Protein AF-A0A238L870-F1 (afdb_monomer_lite)

Sequence (218 aa):
MFAKTDPALPGADMQPLFVHEPYYAETQEPVTPNAFTFLAAGVHPTSRGQITLNSADPEDEMNIDPNLLAEQYDVGTLVASIKQMHDIASQSALNHIRDREIYRGPQVQSDEDLASYVRSAVLSYHHQNDTCKMGVDASVFPFVMGGNTNAPAIMVAEKAAAAQKHCNQLGGIFGDRKLVNFGKVLHKIDYKLLISATNSVIAPPNPTQLFLSVARLG

Structure (mmCIF, N/CA/C/O backbone):
data_AF-A0A238L870-F1
#
_entry.id   AF-A0A238L870-F1
#
loop_
_atom_site.group_PDB
_atom_site.id
_atom_site.type_symbol
_atom_site.label_atom_id
_atom_site.label_alt_id
_atom_site.label_comp_id
_atom_site.label_asym_id
_atom_site.label_entity_id
_atom_site.label_seq_id
_atom_site.pdbx_PDB_ins_code
_atom_site.Cartn_x
_atom_site.Cartn_y
_atom_site.Cartn_z
_atom_site.occupancy
_atom_site.B_iso_or_equiv
_atom_site.auth_seq_id
_atom_sit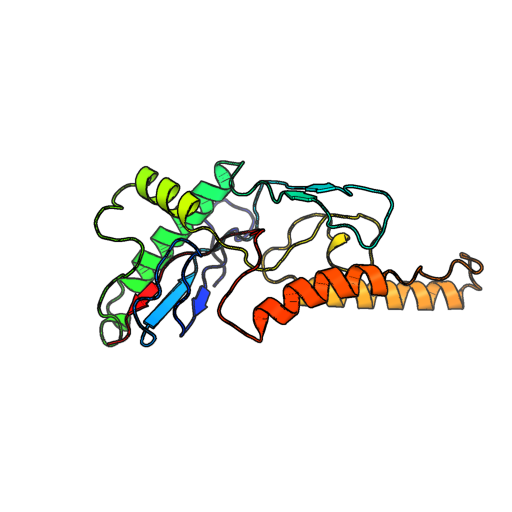e.auth_comp_id
_atom_site.auth_asym_id
_atom_site.auth_atom_id
_atom_site.pdbx_PDB_model_num
ATOM 1 N N . MET A 1 1 ? -12.469 -4.883 -2.742 1.00 87.62 1 MET A N 1
ATOM 2 C CA . MET A 1 1 ? -13.465 -3.985 -3.386 1.00 87.62 1 MET A CA 1
ATOM 3 C C . MET A 1 1 ? -12.712 -2.791 -3.954 1.00 87.62 1 MET A C 1
ATOM 5 O O . MET A 1 1 ? -11.649 -2.517 -3.427 1.00 87.62 1 MET A O 1
ATOM 9 N N . PHE A 1 2 ? -13.216 -2.102 -4.981 1.00 93.44 2 PHE A N 1
ATOM 10 C CA . PHE A 1 2 ? -12.687 -0.795 -5.398 1.00 93.44 2 PHE A CA 1
ATOM 11 C C . PHE A 1 2 ? -13.604 0.320 -4.893 1.00 93.44 2 PHE A C 1
ATOM 13 O O . PHE A 1 2 ? -14.824 0.198 -5.010 1.00 93.44 2 PHE A O 1
ATOM 20 N N . ALA A 1 3 ? -13.029 1.382 -4.335 1.00 94.88 3 ALA A N 1
ATOM 21 C CA . ALA A 1 3 ? -13.768 2.501 -3.759 1.00 94.88 3 ALA A CA 1
ATOM 22 C C . ALA A 1 3 ? -13.067 3.838 -4.030 1.00 94.88 3 ALA A C 1
ATOM 24 O O . ALA A 1 3 ? -11.882 3.876 -4.354 1.00 94.88 3 ALA A O 1
ATOM 25 N N . LYS A 1 4 ? -13.825 4.930 -3.912 1.00 96.06 4 LYS A N 1
ATOM 26 C CA . LYS A 1 4 ? -13.321 6.300 -4.040 1.00 96.06 4 LYS A CA 1
ATOM 27 C C . LYS A 1 4 ? -13.263 6.963 -2.672 1.00 96.06 4 LYS A C 1
ATOM 29 O O . LYS A 1 4 ? -14.217 6.821 -1.908 1.00 96.06 4 LYS A O 1
ATOM 34 N N . THR A 1 5 ? -12.194 7.696 -2.392 1.00 96.31 5 THR A N 1
ATOM 35 C CA . THR A 1 5 ? -12.126 8.606 -1.238 1.00 96.31 5 THR A CA 1
ATOM 36 C C . THR A 1 5 ? -13.100 9.773 -1.404 1.00 96.31 5 THR A C 1
ATOM 38 O O . THR A 1 5 ? -13.781 10.152 -0.455 1.00 96.31 5 THR A O 1
ATOM 41 N N . ASP A 1 6 ? -13.221 10.281 -2.633 1.00 94.94 6 ASP A N 1
ATOM 42 C CA . ASP A 1 6 ? -14.142 11.341 -3.038 1.00 94.94 6 ASP A CA 1
ATOM 43 C C . ASP A 1 6 ? -14.981 10.879 -4.252 1.00 94.94 6 ASP A C 1
ATOM 45 O O . ASP A 1 6 ? -14.420 10.495 -5.287 1.00 94.94 6 ASP A O 1
ATOM 49 N N . PRO A 1 7 ? -16.328 10.911 -4.174 1.00 94.62 7 PRO A N 1
ATOM 50 C CA . PRO A 1 7 ? -17.211 10.582 -5.294 1.00 94.62 7 PRO A CA 1
ATOM 51 C C . PRO A 1 7 ? -16.900 11.319 -6.608 1.00 94.62 7 PRO A C 1
ATOM 53 O O . PRO A 1 7 ? -17.185 10.773 -7.679 1.00 94.62 7 PRO A O 1
ATOM 56 N N . ALA A 1 8 ? -16.318 12.521 -6.539 1.00 96.62 8 ALA A N 1
ATOM 57 C CA . ALA A 1 8 ? -15.946 13.338 -7.690 1.00 96.62 8 ALA A CA 1
ATOM 58 C C . ALA A 1 8 ? -14.712 12.819 -8.452 1.00 96.62 8 ALA A C 1
ATOM 60 O O . ALA A 1 8 ? -14.494 13.227 -9.595 1.00 96.62 8 ALA A O 1
ATOM 61 N N . LEU A 1 9 ? -13.917 11.912 -7.870 1.00 94.75 9 LEU A N 1
ATOM 62 C CA . LEU A 1 9 ? -12.753 11.344 -8.550 1.00 94.75 9 LEU A CA 1
ATOM 63 C C . LEU A 1 9 ? -13.165 10.587 -9.820 1.00 94.75 9 LEU A C 1
ATOM 65 O O . LEU A 1 9 ? -14.210 9.931 -9.842 1.00 94.75 9 LEU A O 1
ATOM 69 N N . PRO A 1 10 ? -12.346 10.600 -10.885 1.00 92.69 10 PRO A N 1
ATOM 70 C CA . PRO A 1 10 ? -12.677 9.915 -12.135 1.00 92.69 10 PRO A CA 1
ATOM 71 C C . PRO A 1 10 ? -12.697 8.384 -11.992 1.00 92.69 10 PRO A C 1
ATOM 73 O O . PRO A 1 10 ? -13.430 7.706 -12.709 1.00 92.69 10 PRO A O 1
ATOM 76 N N . GLY A 1 11 ? -11.943 7.833 -11.038 1.00 92.62 11 GLY A N 1
ATOM 77 C CA . GLY A 1 11 ? -11.809 6.399 -10.787 1.00 92.62 11 GLY A CA 1
ATOM 78 C C . GLY A 1 11 ? -11.614 6.100 -9.304 1.00 92.62 11 GLY A C 1
ATOM 79 O O . GLY A 1 11 ? -11.516 7.020 -8.499 1.00 92.62 11 GLY A O 1
ATOM 80 N N . ALA A 1 12 ? -11.623 4.814 -8.954 1.00 94.69 12 ALA A N 1
ATOM 81 C CA . ALA A 1 12 ? -11.349 4.350 -7.599 1.00 94.69 12 ALA A CA 1
ATOM 82 C C . ALA A 1 12 ? -9.867 4.520 -7.262 1.00 94.69 12 ALA A C 1
ATOM 84 O O . ALA A 1 12 ? -9.017 4.018 -7.987 1.00 94.69 12 ALA A O 1
ATOM 85 N N . ASP A 1 13 ? -9.578 5.185 -6.152 1.00 94.75 13 ASP A N 1
ATOM 86 C CA . ASP A 1 13 ? -8.238 5.372 -5.597 1.00 94.75 13 ASP A CA 1
ATOM 87 C C . ASP A 1 13 ? -7.972 4.490 -4.374 1.00 94.75 13 ASP A C 1
ATOM 89 O O . ASP A 1 13 ? -6.835 4.421 -3.911 1.00 94.75 13 ASP A O 1
ATOM 93 N N . MET A 1 14 ? -8.975 3.735 -3.915 1.00 94.56 14 MET A N 1
ATOM 94 C CA . MET A 1 14 ? -8.840 2.726 -2.869 1.00 94.56 14 MET A CA 1
ATOM 95 C C . MET A 1 14 ? -9.174 1.325 -3.382 1.00 94.56 14 MET A C 1
ATOM 97 O O . MET A 1 14 ? -10.117 1.129 -4.158 1.00 94.56 14 MET A O 1
ATOM 101 N N . GLN A 1 15 ? -8.460 0.327 -2.860 1.00 93.12 15 GLN A N 1
ATOM 102 C CA . GLN A 1 15 ? -8.808 -1.085 -3.018 1.00 93.12 15 GLN A CA 1
ATOM 103 C C . GLN A 1 15 ? -8.763 -1.828 -1.674 1.00 93.12 15 GLN A C 1
ATOM 105 O O . GLN A 1 15 ? -7.895 -2.679 -1.485 1.00 93.12 15 GLN A O 1
ATOM 110 N N . PRO A 1 16 ? -9.684 -1.556 -0.730 1.00 91.12 16 PRO A N 1
ATOM 111 C CA . PRO A 1 16 ? -9.699 -2.261 0.543 1.00 91.12 16 PRO A CA 1
ATOM 112 C C . PRO A 1 16 ? -9.871 -3.769 0.342 1.00 91.12 16 PRO A C 1
ATOM 114 O O . PRO A 1 16 ? -10.676 -4.218 -0.499 1.00 91.12 16 PRO A O 1
ATOM 117 N N . LEU A 1 17 ? -9.135 -4.552 1.130 1.00 90.31 17 LEU A N 1
ATOM 118 C CA . LEU A 1 17 ? -9.176 -6.012 1.083 1.00 90.31 17 LEU A CA 1
ATOM 119 C C . LEU A 1 17 ? -9.608 -6.609 2.409 1.00 90.31 17 LEU A C 1
ATOM 121 O O . LEU A 1 17 ? -9.417 -6.028 3.469 1.00 90.31 17 LEU A O 1
ATOM 125 N N . PHE A 1 18 ? -10.162 -7.809 2.324 1.00 90.56 18 PHE A N 1
ATOM 126 C CA . PHE A 1 18 ? -10.364 -8.687 3.461 1.00 90.56 18 PHE A CA 1
ATOM 127 C C . PHE A 1 18 ? -9.452 -9.895 3.283 1.00 90.56 18 PHE A C 1
ATOM 129 O O . PHE A 1 18 ? -9.423 -10.491 2.204 1.00 90.56 18 PHE A O 1
ATOM 136 N N . VAL A 1 19 ? -8.737 -10.260 4.339 1.00 88.12 19 VAL A N 1
ATOM 137 C CA . VAL A 1 19 ? -7.885 -11.444 4.389 1.00 88.12 19 VAL A CA 1
ATOM 138 C C . VAL A 1 19 ? -8.246 -12.229 5.637 1.00 88.12 19 VAL A C 1
ATOM 140 O O . VAL A 1 19 ? -8.440 -11.661 6.704 1.00 88.12 19 VAL A O 1
ATOM 143 N N . HIS A 1 20 ? -8.345 -13.545 5.511 1.00 86.19 20 HIS A N 1
ATOM 144 C CA . HIS A 1 20 ? -8.735 -14.444 6.598 1.00 86.19 20 HIS A CA 1
ATOM 145 C C . HIS A 1 20 ? -7.576 -14.777 7.554 1.00 86.19 20 HIS A C 1
ATOM 147 O O . HIS A 1 20 ? -7.714 -15.664 8.389 1.00 86.19 20 HIS A O 1
ATOM 153 N N . GLU A 1 21 ? -6.452 -14.070 7.420 1.00 82.38 21 GLU A N 1
ATOM 154 C CA . GLU A 1 21 ? -5.238 -14.242 8.213 1.00 82.38 21 GLU A CA 1
ATOM 155 C C . GLU A 1 21 ? -4.831 -12.914 8.869 1.00 82.38 21 GLU A C 1
ATOM 157 O O . GLU A 1 21 ? -5.125 -11.844 8.316 1.00 82.38 21 GLU A O 1
ATOM 162 N N . PRO A 1 22 ? -4.150 -12.950 10.029 1.00 82.50 22 PRO A N 1
ATOM 163 C CA . PRO A 1 22 ? -3.615 -11.757 10.673 1.00 82.50 22 PRO A CA 1
ATOM 164 C C . PRO A 1 22 ? -2.406 -11.197 9.913 1.00 82.50 22 PRO A C 1
ATOM 166 O O . PRO A 1 22 ? -1.400 -11.880 9.751 1.00 82.50 22 PRO A O 1
ATOM 169 N N . TYR A 1 23 ? -2.476 -9.923 9.530 1.00 84.25 23 TYR A N 1
ATOM 170 C CA . TYR A 1 23 ? -1.346 -9.158 8.996 1.00 84.25 23 TYR A CA 1
ATOM 171 C C . TYR A 1 23 ? -0.975 -8.030 9.947 1.00 84.25 23 TYR A C 1
ATOM 173 O O . TYR A 1 23 ? -1.827 -7.254 10.365 1.00 84.25 23 TYR A O 1
ATOM 181 N N . TYR A 1 24 ? 0.305 -7.890 10.246 1.00 80.56 24 TYR A N 1
ATOM 182 C CA . TYR A 1 24 ? 0.806 -6.878 11.166 1.00 80.56 24 TYR A CA 1
ATOM 183 C C . TYR A 1 24 ? 2.072 -6.246 10.603 1.00 80.56 24 TYR A C 1
ATOM 185 O O . TYR A 1 24 ? 2.803 -6.868 9.831 1.00 80.56 24 TYR A O 1
ATOM 193 N N . ALA A 1 25 ? 2.294 -4.983 10.957 1.00 81.31 25 ALA A N 1
ATOM 194 C CA . ALA A 1 25 ? 3.518 -4.281 10.606 1.00 81.31 25 ALA A CA 1
ATOM 195 C C . ALA A 1 25 ? 4.722 -4.887 11.336 1.00 81.31 25 ALA A C 1
ATOM 197 O O . ALA A 1 25 ? 4.569 -5.506 12.383 1.00 81.31 25 ALA A O 1
ATOM 198 N N . GLU A 1 26 ? 5.932 -4.656 10.827 1.00 74.38 26 GLU A N 1
ATOM 199 C CA . GLU A 1 26 ? 7.169 -5.127 11.472 1.00 74.38 26 GLU A CA 1
ATOM 200 C C . GLU A 1 26 ? 7.315 -4.605 12.914 1.00 74.38 26 GLU A C 1
ATOM 202 O O . GLU A 1 26 ? 7.856 -5.277 13.785 1.00 74.38 26 GLU A O 1
ATOM 207 N N . THR A 1 27 ? 6.767 -3.421 13.187 1.00 77.38 27 THR A N 1
ATOM 208 C CA . THR A 1 27 ? 6.748 -2.785 14.511 1.00 77.38 27 THR A CA 1
ATOM 209 C C . THR A 1 27 ? 5.642 -3.309 15.435 1.00 77.38 27 THR A C 1
ATOM 211 O O . THR A 1 27 ? 5.520 -2.846 16.570 1.00 77.38 27 THR A O 1
ATOM 214 N N . GLN A 1 28 ? 4.804 -4.235 14.964 1.00 81.00 28 GLN A N 1
ATOM 215 C CA . GLN A 1 28 ? 3.655 -4.771 15.686 1.00 81.00 28 GLN A CA 1
ATOM 216 C C . GLN A 1 28 ? 3.874 -6.241 16.039 1.00 81.00 28 GLN A C 1
ATOM 218 O O . GLN A 1 28 ? 4.247 -7.057 15.204 1.00 81.00 28 GLN A O 1
ATOM 223 N N . GLU A 1 29 ? 3.556 -6.595 17.281 1.00 81.38 29 GLU A N 1
ATOM 224 C CA . GLU A 1 29 ? 3.683 -7.974 17.745 1.00 81.38 29 GLU A CA 1
ATOM 225 C C . GLU A 1 29 ? 2.525 -8.856 17.239 1.00 81.38 29 GLU A C 1
ATOM 227 O O . GLU A 1 29 ? 1.359 -8.434 17.276 1.00 81.38 29 GLU A O 1
ATOM 232 N N . PRO A 1 30 ? 2.786 -10.106 16.821 1.00 80.50 30 PRO A N 1
ATOM 233 C CA . PRO A 1 30 ? 1.732 -11.069 16.529 1.00 80.50 30 PRO A CA 1
ATOM 234 C C . PRO A 1 30 ? 0.920 -11.362 17.798 1.00 80.50 30 PRO A C 1
ATOM 236 O O . PRO A 1 30 ? 1.464 -11.796 18.812 1.00 80.50 30 PRO A O 1
ATOM 239 N N . VAL A 1 31 ? -0.399 -11.153 17.756 1.00 76.94 31 VAL A N 1
ATOM 240 C CA . VAL A 1 31 ? -1.250 -11.338 18.949 1.00 76.94 31 VAL A CA 1
ATOM 241 C C . VAL A 1 31 ? -1.928 -12.705 18.972 1.00 76.94 31 VAL A C 1
ATOM 243 O O . VAL A 1 31 ? -1.994 -13.354 20.015 1.00 76.94 31 VAL A O 1
ATOM 246 N N . THR A 1 32 ? -2.488 -13.148 17.845 1.00 80.06 32 THR A N 1
ATOM 247 C CA . THR A 1 32 ? -3.202 -14.428 17.770 1.00 80.06 32 THR A CA 1
ATOM 248 C C . THR A 1 32 ? -3.326 -14.914 16.326 1.00 80.06 32 THR A C 1
ATOM 250 O O . THR A 1 32 ? -3.558 -14.091 15.442 1.00 80.06 32 THR A O 1
ATOM 253 N N . PRO A 1 33 ? -3.226 -16.232 16.076 1.00 79.12 33 PRO A N 1
ATOM 254 C CA . PRO A 1 33 ? -3.493 -16.796 14.756 1.00 79.12 33 PRO A CA 1
ATOM 255 C C . PRO A 1 33 ? -4.991 -16.822 14.410 1.00 79.12 33 PRO A C 1
ATOM 257 O O . PRO A 1 33 ? -5.335 -16.903 13.238 1.00 79.12 33 PRO A O 1
ATOM 260 N N . ASN A 1 34 ? -5.892 -16.747 15.401 1.00 87.19 34 ASN A N 1
ATOM 261 C CA . ASN A 1 34 ? -7.339 -16.758 15.162 1.00 87.19 34 ASN A CA 1
ATOM 262 C C . ASN A 1 34 ? -7.859 -15.336 14.909 1.00 87.19 34 ASN A C 1
ATOM 264 O O . ASN A 1 34 ? -8.498 -14.729 15.771 1.00 87.19 34 ASN A O 1
ATOM 268 N N . ALA A 1 35 ? -7.518 -14.765 13.758 1.00 87.12 35 ALA A N 1
ATOM 269 C CA . ALA A 1 35 ? -7.864 -13.397 13.395 1.00 87.12 35 ALA A CA 1
ATOM 270 C C . ALA A 1 35 ? -7.962 -13.220 11.876 1.00 87.12 35 ALA A C 1
ATOM 272 O O . ALA A 1 35 ? -7.367 -13.970 11.112 1.00 87.12 35 ALA A O 1
ATOM 273 N N . PHE A 1 36 ? -8.701 -12.197 11.461 1.00 87.31 36 PHE A N 1
ATOM 274 C CA . PHE A 1 36 ? -8.808 -11.736 10.084 1.00 87.31 36 PHE A CA 1
ATOM 275 C C . PHE A 1 36 ? -8.365 -10.276 9.979 1.00 87.31 36 PHE A C 1
ATOM 277 O O . PHE A 1 36 ? -8.355 -9.527 10.955 1.00 87.31 36 PHE A O 1
ATOM 284 N N . THR A 1 37 ? -8.037 -9.845 8.772 1.00 88.25 37 THR A N 1
ATOM 285 C CA . THR A 1 37 ? -7.517 -8.509 8.497 1.00 88.25 37 THR A CA 1
ATOM 286 C C . THR A 1 37 ? -8.380 -7.809 7.464 1.00 88.25 37 THR A C 1
ATOM 288 O O . THR A 1 37 ? -8.670 -8.358 6.402 1.00 88.25 37 THR A O 1
ATOM 291 N N . PHE A 1 38 ? -8.745 -6.566 7.746 1.00 90.00 38 PHE A N 1
ATOM 292 C CA . PHE A 1 38 ? -9.166 -5.613 6.733 1.00 90.00 38 PHE A CA 1
ATOM 293 C C . PHE A 1 38 ? -7.967 -4.741 6.351 1.00 90.00 38 PHE A C 1
ATOM 295 O O . PHE A 1 38 ? -7.444 -4.002 7.173 1.00 90.00 38 PHE A O 1
ATOM 302 N N . LEU A 1 39 ? -7.498 -4.836 5.110 1.00 88.56 39 LEU A N 1
ATOM 303 C CA . LEU A 1 39 ? -6.319 -4.119 4.631 1.00 88.56 39 LEU A CA 1
ATOM 304 C C . LEU A 1 39 ? -6.710 -2.814 3.934 1.00 88.56 39 LEU A C 1
ATOM 306 O O . LEU A 1 39 ? -7.306 -2.836 2.853 1.00 88.56 39 LEU A O 1
ATOM 310 N N . ALA A 1 40 ? -6.328 -1.687 4.536 1.00 90.81 40 ALA A N 1
ATOM 311 C CA . ALA A 1 40 ? -6.523 -0.355 3.972 1.00 90.81 40 ALA A CA 1
ATOM 312 C C . ALA A 1 40 ? -5.537 -0.163 2.832 1.00 90.81 40 ALA A C 1
ATOM 314 O O . ALA A 1 40 ? -4.345 -0.243 3.092 1.00 90.81 40 ALA A O 1
ATOM 315 N N . ALA A 1 41 ? -5.991 0.109 1.612 1.00 90.19 41 ALA A N 1
ATOM 316 C CA . ALA A 1 41 ? -5.081 0.217 0.477 1.00 90.19 41 ALA A CA 1
ATOM 317 C C . ALA A 1 41 ? -5.478 1.351 -0.463 1.00 90.19 41 ALA A C 1
ATOM 319 O O . ALA A 1 41 ? -6.626 1.427 -0.905 1.00 90.19 41 ALA A O 1
ATOM 320 N N . GLY A 1 42 ? -4.497 2.189 -0.798 1.00 91.81 42 GLY A N 1
ATOM 321 C CA . GLY A 1 42 ? -4.563 3.152 -1.893 1.00 91.81 42 GLY A CA 1
ATOM 322 C C . GLY A 1 42 ? -3.927 2.566 -3.154 1.00 91.81 42 GLY A C 1
ATOM 323 O O . GLY A 1 42 ? -2.894 1.906 -3.067 1.00 91.81 42 GLY A O 1
ATOM 324 N N . VAL A 1 43 ? -4.536 2.796 -4.317 1.00 91.88 43 VAL A N 1
ATOM 325 C CA . VAL A 1 43 ? -4.086 2.243 -5.615 1.00 91.88 43 VAL A CA 1
ATOM 326 C C . VAL A 1 43 ? -3.657 3.304 -6.628 1.00 91.88 43 VAL A C 1
ATOM 328 O O . VAL A 1 43 ? -3.217 2.970 -7.725 1.00 91.88 43 VAL A O 1
ATOM 331 N N . HIS A 1 44 ? -3.734 4.581 -6.254 1.00 90.50 44 HIS A N 1
ATOM 332 C CA . HIS A 1 44 ? -3.239 5.702 -7.054 1.00 90.50 44 HIS A CA 1
ATOM 333 C C . HIS A 1 44 ? -2.361 6.653 -6.234 1.00 90.50 44 HIS A C 1
ATOM 335 O O . HIS A 1 44 ? -2.674 7.837 -6.132 1.00 90.50 44 HIS A O 1
ATOM 341 N N . PRO A 1 45 ? -1.263 6.170 -5.633 1.00 90.12 45 PRO A N 1
ATOM 342 C CA . PRO A 1 45 ? -0.436 7.036 -4.817 1.00 90.12 45 PRO A CA 1
ATOM 343 C C . PRO A 1 45 ? 0.288 8.090 -5.650 1.00 90.12 45 PRO A C 1
ATOM 345 O O . PRO A 1 45 ? 0.690 7.862 -6.800 1.00 90.12 45 PRO A O 1
ATOM 348 N N . THR A 1 46 ? 0.501 9.244 -5.036 1.00 92.00 46 THR A N 1
ATOM 349 C CA . THR A 1 46 ? 1.193 10.394 -5.613 1.00 92.00 46 THR A CA 1
ATOM 350 C C . THR A 1 46 ? 2.655 10.467 -5.190 1.00 92.00 46 THR A C 1
ATOM 352 O O . THR A 1 46 ? 3.454 11.013 -5.947 1.00 92.00 46 THR A O 1
ATOM 355 N N . SER A 1 47 ? 3.044 9.863 -4.060 1.00 90.81 47 SER A N 1
ATOM 356 C CA . SER A 1 47 ? 4.457 9.764 -3.672 1.00 90.81 47 SER A CA 1
ATOM 357 C C . SER A 1 47 ? 5.263 9.013 -4.736 1.00 90.81 47 SER A C 1
ATOM 359 O O . SER A 1 47 ? 4.775 8.072 -5.377 1.00 90.81 47 SER A O 1
ATOM 361 N N . ARG A 1 48 ? 6.510 9.441 -4.950 1.00 89.38 48 ARG A N 1
ATOM 362 C CA . ARG A 1 48 ? 7.446 8.824 -5.897 1.00 89.38 48 ARG A CA 1
ATOM 363 C C . ARG A 1 48 ? 8.789 8.595 -5.231 1.00 89.38 48 ARG A C 1
ATOM 365 O O . ARG A 1 48 ? 9.349 9.510 -4.630 1.00 89.38 48 ARG A O 1
ATOM 372 N N . GLY A 1 49 ? 9.267 7.367 -5.377 1.00 89.88 49 GLY A N 1
ATOM 373 C CA . GLY A 1 49 ? 10.576 6.927 -4.932 1.00 89.88 49 GLY A CA 1
ATOM 374 C C . GLY A 1 49 ? 11.579 6.830 -6.074 1.00 89.88 49 GLY A C 1
ATOM 375 O O . GLY A 1 49 ? 11.316 7.234 -7.208 1.00 89.88 49 GLY A O 1
ATOM 376 N N . GLN A 1 50 ? 12.731 6.251 -5.768 1.00 87.44 50 GLN A N 1
ATOM 377 C CA . GLN A 1 50 ? 13.822 6.040 -6.702 1.00 87.44 50 GLN A CA 1
ATOM 378 C C . GLN A 1 50 ? 14.600 4.765 -6.383 1.00 87.44 50 GLN A C 1
ATOM 380 O O . GLN A 1 50 ? 14.635 4.279 -5.252 1.00 87.44 50 GLN A O 1
ATOM 385 N N . ILE A 1 51 ? 15.266 4.256 -7.415 1.00 89.56 51 ILE A N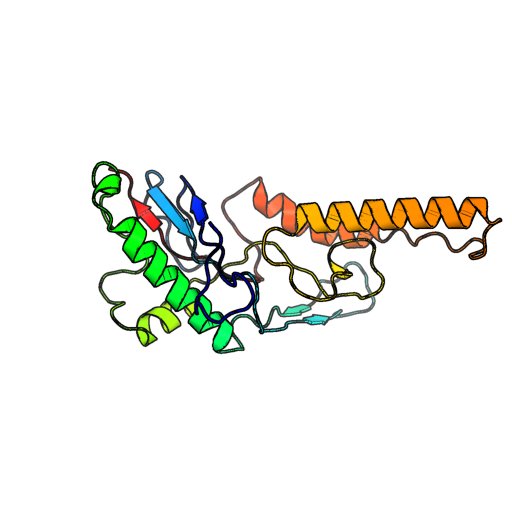 1
ATOM 386 C CA . ILE A 1 51 ? 16.251 3.189 -7.309 1.00 89.56 51 ILE A CA 1
ATOM 387 C C . ILE A 1 51 ? 17.569 3.734 -7.848 1.00 89.56 51 ILE A C 1
ATOM 389 O O . ILE A 1 51 ? 17.616 4.215 -8.981 1.00 89.56 51 ILE A O 1
ATOM 393 N N . THR A 1 52 ? 18.638 3.639 -7.062 1.00 90.56 52 THR A N 1
ATOM 394 C CA . THR A 1 52 ? 19.980 4.060 -7.481 1.00 90.56 52 THR A CA 1
ATOM 395 C C . THR A 1 52 ? 20.995 2.951 -7.249 1.00 90.56 52 THR A C 1
ATOM 397 O O . THR A 1 52 ? 20.933 2.219 -6.261 1.00 90.56 52 THR A O 1
ATOM 400 N N . LEU A 1 53 ? 21.955 2.831 -8.162 1.00 93.12 53 LEU A N 1
ATOM 401 C CA . LEU A 1 53 ? 23.082 1.920 -7.993 1.00 93.12 53 LEU A CA 1
ATOM 402 C C . LEU A 1 53 ? 24.095 2.531 -7.022 1.00 93.12 53 LEU A C 1
ATOM 404 O O . LEU A 1 53 ? 24.389 3.723 -7.113 1.00 93.12 53 LEU A O 1
ATOM 408 N N . ASN A 1 54 ? 24.641 1.712 -6.126 1.00 91.69 54 ASN A N 1
ATOM 409 C CA . ASN A 1 54 ? 25.711 2.132 -5.220 1.00 91.69 54 ASN A CA 1
ATOM 410 C C . ASN A 1 54 ? 27.100 2.022 -5.872 1.00 91.69 54 ASN A C 1
ATOM 412 O O . ASN A 1 54 ? 28.031 2.718 -5.469 1.00 91.69 54 ASN A O 1
ATOM 416 N N . SER A 1 55 ? 27.241 1.176 -6.896 1.00 93.25 55 SER A N 1
ATOM 417 C CA . SER A 1 55 ? 28.485 0.982 -7.639 1.00 93.25 55 SER A CA 1
ATOM 418 C C . SER A 1 55 ? 28.215 0.463 -9.063 1.00 93.25 55 SER A C 1
ATOM 420 O O . SER A 1 55 ? 27.069 0.381 -9.508 1.00 93.25 55 SER A O 1
ATOM 422 N N . ALA A 1 56 ? 29.285 0.144 -9.797 1.00 93.94 56 ALA A N 1
ATOM 423 C CA . ALA A 1 56 ? 29.213 -0.525 -11.095 1.00 93.94 56 ALA A CA 1
ATOM 424 C C . ALA A 1 56 ? 29.199 -2.066 -10.995 1.00 93.94 56 ALA A C 1
ATOM 426 O O . ALA A 1 56 ? 29.030 -2.725 -12.022 1.00 93.94 56 ALA A O 1
ATOM 427 N N . ASP A 1 57 ? 29.408 -2.640 -9.805 1.00 93.12 57 ASP A N 1
ATOM 428 C CA . ASP A 1 57 ? 29.338 -4.086 -9.593 1.00 93.12 57 ASP A CA 1
ATOM 429 C C . ASP A 1 57 ? 27.861 -4.526 -9.576 1.00 93.12 57 ASP A C 1
ATOM 431 O O . ASP A 1 57 ? 27.092 -4.052 -8.738 1.00 93.12 57 ASP A O 1
ATOM 435 N N . PRO A 1 58 ? 27.418 -5.415 -10.487 1.00 88.44 58 PRO A N 1
ATOM 436 C CA . PRO A 1 58 ? 26.039 -5.905 -10.500 1.00 88.44 58 PRO A CA 1
ATOM 437 C C . PRO A 1 58 ? 25.674 -6.772 -9.282 1.00 88.44 58 PRO A C 1
ATOM 439 O O . PRO A 1 58 ? 24.500 -7.113 -9.110 1.00 88.44 58 PRO A O 1
ATOM 442 N N . GLU A 1 59 ? 26.654 -7.185 -8.477 1.00 90.50 59 GLU A N 1
ATOM 443 C CA . GLU A 1 59 ? 26.435 -7.943 -7.249 1.00 90.50 59 GLU A CA 1
ATOM 444 C C . GLU A 1 59 ? 26.183 -7.053 -6.027 1.00 90.50 59 GLU A C 1
ATOM 446 O O . GLU A 1 59 ? 25.606 -7.543 -5.052 1.00 90.50 59 GLU A O 1
ATOM 451 N N . ASP A 1 60 ? 26.550 -5.770 -6.090 1.00 90.50 60 ASP A N 1
ATOM 452 C CA . ASP A 1 60 ? 26.346 -4.832 -4.991 1.00 90.50 60 ASP A CA 1
ATOM 453 C C . ASP A 1 60 ? 24.861 -4.542 -4.759 1.00 90.50 60 ASP A C 1
ATOM 455 O O . ASP A 1 60 ? 24.031 -4.526 -5.675 1.00 90.50 60 ASP A O 1
ATOM 459 N N . GLU A 1 61 ? 24.513 -4.286 -3.496 1.00 89.25 61 GLU A N 1
ATOM 460 C CA . GLU A 1 61 ? 23.155 -3.884 -3.160 1.00 89.25 61 GLU A CA 1
ATOM 461 C C . GLU A 1 61 ? 22.815 -2.539 -3.802 1.00 89.25 61 GLU A C 1
ATOM 463 O O . GLU A 1 61 ? 23.623 -1.610 -3.849 1.00 89.25 61 GLU A O 1
ATOM 468 N N . MET A 1 62 ? 21.583 -2.435 -4.286 1.00 87.88 62 MET A N 1
ATOM 469 C CA . MET A 1 62 ? 21.006 -1.204 -4.812 1.00 87.88 62 MET A CA 1
ATOM 470 C C . MET A 1 62 ? 20.308 -0.433 -3.697 1.00 87.88 62 MET A C 1
ATOM 472 O O . MET A 1 62 ? 19.677 -1.027 -2.822 1.00 87.88 62 MET A O 1
ATOM 476 N N . ASN A 1 63 ? 20.385 0.893 -3.751 1.00 89.50 63 ASN A N 1
ATOM 477 C CA . ASN A 1 63 ? 19.591 1.739 -2.877 1.00 89.50 63 ASN A CA 1
ATOM 478 C C . ASN A 1 63 ? 18.165 1.829 -3.432 1.00 89.50 63 ASN A C 1
ATOM 480 O O . ASN A 1 63 ? 17.965 2.169 -4.602 1.00 89.50 63 ASN A O 1
ATOM 484 N N . ILE A 1 64 ? 17.186 1.510 -2.592 1.00 88.12 64 ILE A N 1
ATOM 485 C CA . ILE A 1 64 ? 15.765 1.544 -2.925 1.00 88.12 64 ILE A CA 1
ATOM 486 C C . ILE A 1 64 ? 15.107 2.444 -1.894 1.00 88.12 64 ILE A C 1
ATOM 488 O O . ILE A 1 64 ? 14.923 2.040 -0.749 1.00 88.12 64 ILE A O 1
ATOM 492 N N . ASP A 1 65 ? 14.742 3.645 -2.320 1.00 88.44 65 ASP A N 1
ATOM 493 C CA . ASP A 1 65 ? 13.982 4.570 -1.495 1.00 88.44 65 ASP A CA 1
ATOM 494 C C . ASP A 1 65 ? 12.594 4.747 -2.114 1.00 88.44 65 ASP A C 1
ATOM 496 O O . ASP A 1 65 ? 12.449 5.446 -3.117 1.00 88.44 65 ASP A O 1
ATOM 500 N N . PRO A 1 66 ? 11.558 4.105 -1.561 1.00 84.81 66 PRO A N 1
ATOM 501 C CA . PRO A 1 66 ? 10.201 4.230 -2.065 1.00 84.81 66 PRO A CA 1
ATOM 502 C C . PRO A 1 66 ? 9.570 5.592 -1.755 1.00 84.81 66 PRO A C 1
ATOM 504 O O . PRO A 1 66 ? 8.529 5.902 -2.338 1.00 84.81 66 PRO A O 1
ATOM 507 N N . ASN A 1 67 ? 10.175 6.381 -0.855 1.00 90.88 67 ASN A N 1
ATOM 508 C CA . ASN A 1 67 ? 9.696 7.686 -0.411 1.00 90.88 67 ASN A CA 1
ATOM 509 C C . ASN A 1 67 ? 8.210 7.649 -0.006 1.00 90.88 67 ASN A C 1
ATOM 511 O O . ASN A 1 67 ? 7.383 8.447 -0.455 1.00 90.88 67 ASN A O 1
ATOM 515 N N . LEU A 1 68 ? 7.844 6.630 0.780 1.00 86.94 68 LEU A N 1
ATOM 516 C CA . LEU A 1 68 ? 6.455 6.382 1.137 1.00 86.94 68 LEU A CA 1
ATOM 517 C C . LEU A 1 68 ? 5.865 7.496 1.986 1.00 86.94 68 LEU A C 1
ATOM 519 O O . LEU A 1 68 ? 6.483 7.962 2.938 1.00 86.94 68 LEU A O 1
ATOM 523 N N . LEU A 1 69 ? 4.608 7.836 1.685 1.00 90.81 69 LEU A N 1
ATOM 524 C CA . LEU A 1 69 ? 3.826 8.820 2.433 1.00 90.81 69 LEU A CA 1
ATOM 525 C C . LEU A 1 69 ? 4.457 10.218 2.476 1.00 90.81 69 LEU A C 1
ATOM 527 O O . LEU A 1 69 ? 4.167 10.990 3.400 1.00 90.81 69 LEU A O 1
ATOM 531 N N . ALA A 1 70 ? 5.302 10.529 1.491 1.00 91.75 70 ALA A N 1
ATOM 532 C CA . ALA A 1 70 ? 5.845 11.862 1.279 1.00 91.75 70 ALA A CA 1
ATOM 533 C C . ALA A 1 70 ? 4.730 12.862 0.956 1.00 91.75 70 ALA A C 1
ATOM 535 O O . ALA A 1 70 ? 4.744 13.992 1.439 1.00 91.75 70 ALA A O 1
ATOM 536 N N . GLU A 1 71 ? 3.730 12.417 0.193 1.00 94.88 71 GLU A N 1
ATOM 537 C CA . GLU A 1 71 ? 2.574 13.223 -0.174 1.00 94.88 71 GLU A CA 1
ATOM 538 C C . GLU A 1 71 ? 1.398 13.013 0.782 1.00 94.88 71 GLU A C 1
ATOM 540 O O . GLU A 1 71 ? 1.012 11.888 1.114 1.00 94.88 71 GLU A O 1
ATOM 545 N N . GLN A 1 72 ? 0.762 14.118 1.177 1.00 96.12 72 GLN A N 1
ATOM 546 C CA . GLN A 1 72 ? -0.370 14.087 2.107 1.00 96.12 72 GLN A CA 1
ATOM 547 C C . GLN A 1 72 ? -1.604 13.387 1.518 1.00 96.12 72 GLN A C 1
ATOM 549 O O . GLN A 1 72 ? -2.403 12.820 2.265 1.00 96.12 72 GLN A O 1
ATOM 554 N N . TYR A 1 73 ? -1.752 13.390 0.190 1.00 95.69 73 TYR A N 1
ATOM 555 C CA . TYR A 1 73 ? -2.833 12.680 -0.494 1.00 95.69 73 TYR A CA 1
ATOM 556 C C . TYR A 1 73 ? -2.812 11.171 -0.196 1.00 95.69 73 TYR A C 1
ATOM 558 O O . TYR A 1 73 ? -3.859 10.581 0.079 1.00 95.69 73 TYR A O 1
ATOM 566 N N . ASP A 1 74 ? -1.628 10.557 -0.152 1.00 94.56 74 ASP A N 1
ATOM 567 C CA . ASP A 1 74 ? -1.482 9.119 0.107 1.00 94.56 74 ASP A CA 1
ATOM 568 C C . ASP A 1 74 ? -1.892 8.765 1.536 1.00 94.56 74 ASP A C 1
ATOM 570 O O . ASP A 1 74 ? -2.582 7.773 1.775 1.00 94.56 74 ASP A O 1
ATOM 574 N N . VAL A 1 75 ? -1.520 9.621 2.488 1.00 95.88 75 VAL A N 1
ATOM 575 C CA . VAL A 1 75 ? -1.917 9.488 3.894 1.00 95.88 75 VAL A CA 1
ATOM 576 C C . VAL A 1 75 ? -3.431 9.617 4.022 1.00 95.88 75 VAL A C 1
ATOM 578 O O . VAL A 1 75 ? -4.075 8.753 4.615 1.00 95.88 75 VAL A O 1
ATOM 581 N N . GLY A 1 76 ? -4.013 10.660 3.422 1.00 96.56 76 GLY A N 1
ATOM 582 C CA . GLY A 1 76 ? -5.454 10.910 3.449 1.00 96.56 76 GLY A CA 1
ATOM 583 C C . GLY A 1 76 ? -6.264 9.767 2.836 1.00 96.56 76 GLY A C 1
ATOM 584 O O . GLY A 1 76 ? -7.277 9.358 3.404 1.00 96.56 76 GLY A O 1
ATOM 585 N N . THR A 1 77 ? -5.773 9.187 1.739 1.00 96.44 77 THR A N 1
ATOM 586 C CA . THR A 1 77 ?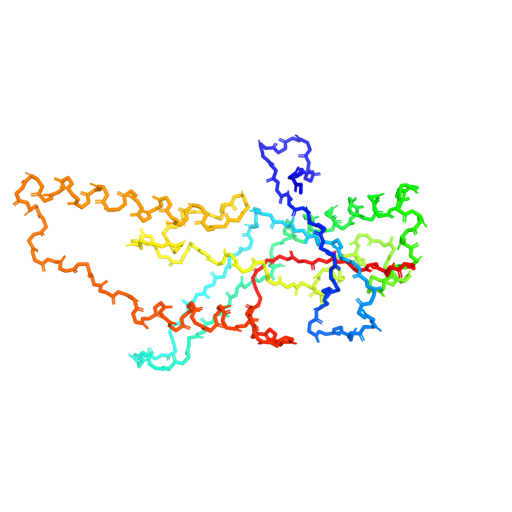 -6.398 8.033 1.077 1.00 96.44 77 THR A CA 1
ATOM 587 C C . THR A 1 77 ? -6.512 6.838 2.017 1.00 96.44 77 THR A C 1
ATOM 589 O O . THR A 1 77 ? -7.539 6.162 2.067 1.00 96.44 77 THR A O 1
ATOM 592 N N . LEU A 1 78 ? -5.492 6.595 2.834 1.00 95.19 78 LEU A N 1
ATOM 593 C CA . LEU A 1 78 ? -5.508 5.469 3.764 1.00 95.19 78 LEU A CA 1
ATOM 594 C C . LEU A 1 78 ? -6.292 5.744 5.018 1.00 95.19 78 LEU A C 1
ATOM 596 O O . LEU A 1 78 ? -6.968 4.842 5.495 1.00 95.19 78 LEU A O 1
ATOM 600 N N . VAL A 1 79 ? -6.251 6.973 5.527 1.00 95.81 79 VAL A N 1
ATOM 601 C CA . VAL A 1 79 ? -7.140 7.388 6.613 1.00 95.81 79 VAL A CA 1
ATOM 602 C C . VAL A 1 79 ? -8.596 7.153 6.197 1.00 95.81 79 VAL A C 1
ATOM 604 O O . VAL A 1 79 ? -9.355 6.537 6.946 1.00 95.81 79 VAL A O 1
ATOM 607 N N . ALA A 1 80 ? -8.976 7.550 4.979 1.00 96.06 80 ALA A N 1
ATOM 608 C CA . ALA A 1 80 ? -10.301 7.279 4.424 1.00 96.06 80 ALA A CA 1
ATOM 609 C C . ALA A 1 80 ? -10.580 5.772 4.278 1.00 96.06 80 ALA A C 1
ATOM 611 O O . ALA A 1 80 ? -11.647 5.301 4.679 1.00 96.06 80 ALA A O 1
ATOM 612 N N . SER A 1 81 ? -9.613 4.995 3.783 1.00 95.56 81 SER A N 1
ATOM 613 C CA . SER A 1 81 ? -9.756 3.542 3.648 1.00 95.56 81 SER A CA 1
ATOM 614 C C . SER A 1 81 ? -9.909 2.836 5.002 1.00 95.56 81 SER A C 1
ATOM 616 O O . SER A 1 81 ? -10.712 1.910 5.106 1.00 95.56 81 SER A O 1
ATOM 618 N N . ILE A 1 82 ? -9.185 3.261 6.043 1.00 93.38 82 ILE A N 1
ATOM 619 C CA . ILE A 1 82 ? -9.304 2.721 7.406 1.00 93.38 82 ILE A CA 1
ATOM 620 C C . ILE A 1 82 ? -10.697 2.998 7.955 1.00 93.38 82 ILE A C 1
ATOM 622 O O . ILE A 1 82 ? -11.330 2.081 8.472 1.00 93.38 82 ILE A O 1
ATOM 626 N N . LYS A 1 83 ? -11.200 4.228 7.807 1.00 93.31 83 LYS A N 1
ATOM 627 C CA . LYS A 1 83 ? -12.559 4.589 8.236 1.00 93.31 83 LYS A CA 1
ATOM 628 C C . LYS A 1 83 ? -13.610 3.718 7.555 1.00 93.31 83 LYS A C 1
ATOM 630 O O . LYS A 1 83 ? -14.416 3.097 8.238 1.00 93.31 83 LYS A O 1
ATOM 635 N N . GLN A 1 84 ? -13.534 3.579 6.230 1.00 93.06 84 GLN A N 1
ATOM 636 C CA . GLN A 1 84 ? -14.462 2.733 5.478 1.00 93.06 84 GLN A CA 1
ATOM 637 C C . GLN A 1 84 ? -14.449 1.280 5.973 1.00 93.06 84 GLN A C 1
ATOM 639 O O . GLN A 1 84 ? -15.496 0.653 6.126 1.00 93.06 84 GLN A O 1
ATOM 644 N N . MET A 1 85 ? -13.270 0.719 6.225 1.00 91.75 85 MET A N 1
ATOM 645 C CA . MET A 1 85 ? -13.171 -0.648 6.728 1.00 91.75 85 MET A CA 1
ATOM 646 C C . MET A 1 85 ? -13.609 -0.780 8.179 1.00 91.75 85 MET A C 1
ATOM 648 O O . MET A 1 85 ? -14.166 -1.812 8.531 1.00 91.75 85 MET A O 1
ATOM 652 N N . HIS A 1 86 ? -13.398 0.238 9.012 1.00 89.31 86 HIS A N 1
ATOM 653 C CA . HIS A 1 86 ? -13.925 0.267 10.371 1.00 89.31 86 HIS A CA 1
ATOM 654 C C . HIS A 1 86 ? -15.460 0.257 10.361 1.00 89.31 86 HIS A C 1
ATOM 656 O O . HIS A 1 86 ? -16.077 -0.490 11.125 1.00 89.31 86 HIS A O 1
ATOM 662 N N . ASP A 1 87 ? -16.078 1.003 9.443 1.00 91.31 87 ASP A N 1
ATOM 663 C CA . ASP A 1 87 ? -17.528 0.998 9.244 1.00 91.31 87 ASP A CA 1
ATOM 664 C C . ASP A 1 87 ? -18.028 -0.383 8.799 1.00 91.31 87 ASP A C 1
ATOM 666 O O . ASP A 1 87 ? -19.014 -0.888 9.342 1.00 91.31 87 ASP A O 1
ATOM 670 N N . ILE A 1 88 ? -17.329 -1.034 7.858 1.00 91.75 88 ILE A N 1
ATOM 671 C CA . ILE A 1 88 ? -17.632 -2.404 7.407 1.00 91.75 88 ILE A CA 1
ATOM 672 C C . ILE A 1 88 ? -17.469 -3.403 8.559 1.00 91.75 88 ILE A C 1
ATOM 674 O O . ILE A 1 88 ? -18.368 -4.203 8.813 1.00 91.75 88 ILE A O 1
ATOM 678 N N . ALA A 1 89 ? -16.352 -3.335 9.286 1.00 88.81 89 ALA A N 1
ATOM 679 C CA . ALA A 1 89 ? -16.056 -4.187 10.432 1.00 88.81 89 ALA A CA 1
ATOM 680 C C . ALA A 1 89 ? -17.089 -4.024 11.556 1.00 88.81 89 ALA A C 1
ATOM 682 O O . ALA A 1 89 ? -17.297 -4.947 12.341 1.00 88.81 89 ALA A O 1
ATOM 683 N N . SER A 1 90 ? -17.744 -2.863 11.628 1.00 88.19 90 SER A N 1
ATOM 684 C CA . SER A 1 90 ? -18.765 -2.534 12.624 1.00 88.19 90 SER A CA 1
ATOM 685 C C . SER A 1 90 ? -20.173 -2.997 12.283 1.00 88.19 90 SER A C 1
ATOM 687 O O . SER A 1 90 ? -21.061 -2.906 13.132 1.00 88.19 90 SER A O 1
ATOM 689 N N . GLN A 1 91 ? -20.385 -3.553 11.090 1.00 94.31 91 GLN A N 1
ATOM 690 C CA . GLN A 1 91 ? -21.691 -4.062 10.694 1.00 94.31 91 GLN A CA 1
ATOM 691 C C . GLN A 1 91 ? -22.092 -5.302 11.500 1.00 94.31 91 GLN A C 1
ATOM 693 O O . GLN A 1 91 ? -21.291 -6.204 11.754 1.00 94.31 91 GLN A O 1
ATOM 698 N N . SER A 1 92 ? -23.382 -5.388 11.837 1.00 95.44 92 SER A N 1
ATOM 699 C CA . SER A 1 92 ? -23.944 -6.480 12.645 1.00 95.44 92 SER A CA 1
ATOM 700 C C . SER A 1 92 ? -23.763 -7.863 12.019 1.00 95.44 92 SER A C 1
ATOM 702 O O . SER A 1 92 ? -23.671 -8.854 12.743 1.00 95.44 92 SER A O 1
ATOM 704 N N . ALA A 1 93 ? -23.641 -7.928 10.690 1.00 95.38 93 ALA A N 1
ATOM 705 C CA . ALA A 1 93 ? -23.340 -9.151 9.956 1.00 95.38 93 ALA A CA 1
ATOM 706 C C . ALA A 1 93 ? -22.047 -9.829 10.437 1.00 95.38 93 ALA A C 1
ATOM 708 O O . ALA A 1 93 ? -21.954 -11.047 10.363 1.00 95.38 93 ALA A O 1
ATOM 709 N N . LEU A 1 94 ? -21.081 -9.079 10.979 1.00 90.88 94 LEU A N 1
ATOM 710 C CA . LEU A 1 94 ? -19.811 -9.621 11.468 1.00 90.88 94 LEU A CA 1
ATOM 711 C C . LEU A 1 94 ? -19.816 -9.934 12.970 1.00 90.88 94 LEU A C 1
ATOM 713 O O . LEU A 1 94 ? -18.856 -10.517 13.460 1.00 90.88 94 LEU A O 1
ATOM 717 N N . ASN A 1 95 ? -20.881 -9.615 13.715 1.00 90.19 95 ASN A N 1
ATOM 718 C CA . ASN A 1 95 ? -20.911 -9.793 15.177 1.00 90.19 95 ASN A CA 1
ATOM 719 C C . ASN A 1 95 ? -20.710 -11.246 15.633 1.00 90.19 95 ASN A C 1
ATOM 721 O O . ASN A 1 95 ? -20.286 -11.471 16.758 1.00 90.19 95 ASN A O 1
ATOM 725 N N . HIS A 1 96 ? -21.024 -12.223 14.782 1.00 90.88 96 HIS A N 1
ATOM 726 C CA . HIS A 1 96 ? -20.866 -13.641 15.102 1.00 90.88 96 HIS A CA 1
ATOM 727 C C . HIS A 1 96 ? -19.432 -14.159 14.911 1.00 90.88 96 HIS A C 1
ATOM 729 O O . HIS A 1 96 ? -19.137 -15.264 15.352 1.00 90.88 96 HIS A O 1
ATOM 735 N N . ILE A 1 97 ? -18.559 -13.380 14.262 1.00 87.00 97 ILE A N 1
ATOM 736 C CA . ILE A 1 97 ? -17.149 -13.732 14.045 1.00 87.00 97 ILE A CA 1
ATOM 737 C C . ILE A 1 97 ? -16.173 -12.692 14.587 1.00 87.00 97 ILE A C 1
ATOM 739 O O . ILE A 1 97 ? -14.998 -12.995 14.701 1.00 87.00 97 ILE A O 1
ATOM 743 N N . ARG A 1 98 ? -16.604 -11.470 14.899 1.00 85.88 98 ARG A N 1
ATOM 744 C CA . ARG A 1 98 ? -15.732 -10.393 15.377 1.00 85.88 98 ARG A CA 1
ATOM 745 C C . ARG A 1 98 ? -15.769 -10.310 16.899 1.00 85.88 98 ARG A C 1
ATOM 747 O O . ARG A 1 98 ? -16.817 -10.018 17.464 1.00 85.88 98 ARG A O 1
ATOM 754 N N . ASP A 1 99 ? -14.602 -10.441 17.523 1.00 85.38 99 ASP A N 1
ATOM 755 C CA . ASP A 1 99 ? -14.403 -10.163 18.952 1.00 85.38 99 ASP A CA 1
ATOM 756 C C . ASP A 1 99 ? -14.009 -8.688 19.172 1.00 85.38 99 ASP A C 1
ATOM 758 O O . ASP A 1 99 ? -14.845 -7.840 19.489 1.00 85.38 99 ASP A O 1
ATOM 762 N N . ARG A 1 100 ? -12.740 -8.343 18.916 1.00 85.19 100 ARG A N 1
ATOM 763 C CA . ARG A 1 100 ? -12.201 -6.989 19.119 1.00 85.19 100 ARG A CA 1
ATOM 764 C C . ARG A 1 100 ? -11.216 -6.575 18.031 1.00 85.19 100 ARG A C 1
ATOM 766 O O . ARG A 1 100 ? -10.592 -7.417 17.384 1.00 85.19 100 ARG A O 1
ATOM 773 N N . GLU A 1 101 ? -11.040 -5.266 17.889 1.00 86.25 101 GLU A N 1
ATOM 774 C CA . GLU A 1 101 ? -9.966 -4.662 17.097 1.00 86.25 101 GLU A CA 1
ATOM 775 C C . GLU A 1 101 ? -8.625 -4.780 17.845 1.00 86.25 101 GLU A C 1
ATOM 777 O O . GLU A 1 101 ? -8.567 -4.567 19.061 1.00 86.25 101 GLU A O 1
ATOM 782 N N . ILE A 1 102 ? -7.554 -5.163 17.139 1.00 84.75 102 ILE A N 1
ATOM 783 C CA . ILE A 1 102 ? -6.273 -5.526 17.769 1.00 84.75 102 ILE A CA 1
ATOM 784 C C . ILE A 1 102 ? -5.264 -4.371 17.747 1.00 84.75 102 ILE A C 1
ATOM 786 O O . ILE A 1 102 ? -4.785 -3.978 18.808 1.00 84.75 102 ILE A O 1
ATOM 790 N N . TYR A 1 103 ? -4.935 -3.832 16.566 1.00 81.94 103 TYR A N 1
ATOM 791 C CA . TYR A 1 103 ? -3.744 -2.978 16.402 1.00 81.94 103 TYR A CA 1
ATOM 792 C C . TYR A 1 103 ? -3.993 -1.471 16.438 1.00 81.94 103 TYR A C 1
ATOM 794 O O . TYR A 1 103 ? -3.150 -0.743 16.953 1.00 81.94 103 TYR A O 1
ATOM 802 N N . ARG A 1 104 ? -5.135 -0.982 15.937 1.00 79.06 104 ARG A N 1
ATOM 803 C CA . ARG A 1 104 ? -5.460 0.454 15.985 1.00 79.06 104 ARG A CA 1
ATOM 804 C C . ARG A 1 104 ? -5.523 0.962 17.429 1.00 79.06 104 ARG A C 1
ATOM 806 O O . ARG A 1 104 ? -5.048 2.050 17.728 1.00 79.06 104 ARG A O 1
ATOM 813 N N . GLY A 1 105 ? -6.059 0.131 18.324 1.00 73.31 105 GLY A N 1
ATOM 814 C CA . GLY A 1 105 ? -6.201 0.428 19.746 1.00 73.31 105 GLY A CA 1
ATOM 815 C C . GLY A 1 105 ? -7.185 1.572 20.046 1.00 73.31 105 GLY A C 1
ATOM 816 O O . GLY A 1 105 ? -7.600 2.315 19.155 1.00 73.31 105 GLY A O 1
ATOM 817 N N . PRO A 1 106 ? -7.601 1.723 21.313 1.00 74.38 106 PRO A N 1
ATOM 818 C CA . PRO A 1 106 ? -8.578 2.734 21.721 1.00 74.38 106 PRO A CA 1
ATOM 819 C C . PRO A 1 106 ? -8.039 4.171 21.673 1.00 74.38 106 PRO A C 1
ATOM 821 O O . PRO A 1 106 ? -8.827 5.107 21.710 1.00 74.38 106 PRO A O 1
ATOM 824 N N . GLN A 1 107 ? -6.724 4.372 21.599 1.00 78.88 107 GLN A N 1
ATOM 825 C CA . GLN A 1 107 ? -6.100 5.697 21.584 1.00 78.88 107 GLN A CA 1
ATOM 826 C C . GLN A 1 107 ? -6.263 6.446 20.255 1.00 78.88 107 GLN A C 1
ATOM 828 O O . GLN A 1 107 ? -6.163 7.665 20.236 1.00 78.88 107 GLN A O 1
ATOM 833 N N . VAL A 1 108 ? -6.520 5.742 19.151 1.00 85.00 108 VAL A N 1
ATOM 834 C CA . VAL A 1 108 ? -6.666 6.363 17.830 1.00 85.00 108 VAL A CA 1
ATOM 835 C C . VAL A 1 108 ? -8.116 6.801 17.657 1.00 85.00 108 VAL A C 1
ATOM 837 O O . VAL A 1 108 ? -8.982 5.959 17.441 1.00 85.00 108 VAL A O 1
ATOM 840 N N . GLN A 1 109 ? -8.408 8.095 17.785 1.00 84.88 109 GLN A N 1
ATOM 841 C CA . GLN A 1 109 ? -9.792 8.602 17.790 1.00 84.88 109 GLN A CA 1
ATOM 842 C C . GLN A 1 109 ? -10.031 9.735 16.788 1.00 84.88 109 GLN A C 1
ATOM 844 O O . GLN A 1 109 ? -11.179 10.059 16.489 1.00 84.88 109 GLN A O 1
ATOM 849 N N . SER A 1 110 ? -8.966 10.321 16.249 1.00 94.00 110 SER A N 1
ATOM 850 C CA . SER A 1 110 ? -9.020 11.422 15.291 1.00 94.00 110 SER A CA 1
ATOM 851 C C . SER A 1 110 ? -8.333 11.082 13.968 1.00 94.00 110 SER A C 1
ATOM 853 O O . SER A 1 110 ? -7.594 10.103 13.855 1.00 94.00 110 SER A O 1
ATOM 855 N N . ASP A 1 111 ? -8.550 11.922 12.957 1.00 94.56 111 ASP A N 1
ATOM 856 C CA . ASP A 1 111 ? -7.864 11.825 11.663 1.00 94.56 111 ASP A CA 1
ATOM 857 C C . ASP A 1 111 ? -6.347 11.976 11.806 1.00 94.56 111 ASP A C 1
ATOM 859 O O . ASP A 1 111 ? -5.601 11.323 11.081 1.00 94.56 111 ASP A O 1
ATOM 863 N N . GLU A 1 112 ? -5.897 12.780 12.770 1.00 95.94 112 GLU A N 1
ATOM 864 C CA . GLU A 1 112 ? -4.478 12.967 13.079 1.00 95.94 112 GLU A CA 1
ATOM 865 C C . GLU A 1 112 ? -3.872 11.704 13.707 1.00 95.94 112 GLU A C 1
ATOM 867 O O . GLU A 1 112 ? -2.781 11.266 13.327 1.00 95.94 112 GLU A O 1
ATOM 872 N N . ASP A 1 113 ? -4.610 11.054 14.613 1.00 94.00 113 ASP A N 1
ATOM 873 C CA . ASP A 1 113 ? -4.181 9.773 15.177 1.00 94.00 113 ASP A CA 1
ATOM 874 C C . ASP A 1 113 ? -4.141 8.689 14.095 1.00 94.00 113 ASP A C 1
ATOM 876 O O . ASP A 1 113 ? -3.222 7.872 14.060 1.00 94.00 113 ASP A O 1
ATOM 880 N N . LEU A 1 114 ? -5.128 8.683 13.189 1.00 93.56 114 LEU A N 1
ATOM 881 C CA . LEU A 1 114 ? -5.171 7.757 12.060 1.00 93.56 114 LEU A CA 1
ATOM 882 C C . LEU A 1 114 ? -4.000 7.998 11.107 1.00 93.56 114 LEU A C 1
ATOM 884 O O . LEU A 1 114 ? -3.374 7.035 10.677 1.00 93.56 114 LEU A O 1
ATOM 888 N N . ALA A 1 115 ? -3.666 9.252 10.807 1.00 94.62 115 ALA A N 1
ATOM 889 C CA . ALA A 1 115 ? -2.504 9.592 9.993 1.00 94.62 115 ALA A CA 1
ATOM 890 C C . ALA A 1 115 ? -1.199 9.124 10.656 1.00 94.62 115 ALA A C 1
ATOM 892 O O . ALA A 1 115 ? -0.342 8.532 9.997 1.00 94.62 115 ALA A O 1
ATOM 893 N N . SER A 1 116 ? -1.068 9.318 11.970 1.00 92.44 116 SER A N 1
ATOM 894 C CA . SER A 1 116 ? 0.074 8.827 12.748 1.00 92.44 116 SER A CA 1
ATOM 895 C C . SER A 1 116 ? 0.163 7.297 12.731 1.00 92.44 116 SER A C 1
ATOM 897 O O . SER A 1 116 ? 1.244 6.737 12.546 1.00 92.44 116 SER A O 1
ATOM 899 N N . TYR A 1 117 ? -0.975 6.612 12.854 1.00 90.50 117 TYR A N 1
ATOM 900 C CA . TYR A 1 117 ? -1.061 5.155 12.772 1.00 90.50 117 TYR A CA 1
ATOM 901 C C . TYR A 1 117 ? -0.718 4.627 11.370 1.00 90.50 117 TYR A C 1
ATOM 903 O O . TYR A 1 117 ? 0.038 3.669 11.239 1.00 90.50 117 TYR A O 1
ATOM 911 N N . VAL A 1 118 ? -1.185 5.294 10.309 1.00 91.81 118 VAL A N 1
ATOM 912 C CA . VAL A 1 118 ? -0.805 4.993 8.919 1.00 91.81 118 VAL A CA 1
ATOM 913 C C . VAL A 1 118 ? 0.711 5.057 8.745 1.00 91.81 118 VAL A C 1
ATOM 915 O O . VAL A 1 118 ? 1.298 4.154 8.156 1.00 91.81 118 VAL A O 1
ATOM 918 N N . ARG A 1 119 ? 1.365 6.092 9.285 1.00 90.12 119 ARG A N 1
ATOM 919 C CA . ARG A 1 119 ? 2.823 6.256 9.178 1.00 90.12 119 ARG A CA 1
ATOM 920 C C . ARG A 1 119 ? 3.613 5.198 9.942 1.00 90.12 119 ARG A C 1
ATOM 922 O O . ARG A 1 119 ? 4.711 4.865 9.514 1.00 90.12 119 ARG A O 1
ATOM 929 N N . SER A 1 120 ? 3.083 4.676 11.047 1.00 86.62 120 SER A N 1
ATOM 930 C CA . SER A 1 120 ? 3.789 3.682 11.866 1.00 86.62 120 SER A CA 1
ATOM 931 C C . SER A 1 120 ? 3.577 2.238 11.418 1.00 86.62 120 SER A C 1
ATOM 933 O O . SER A 1 120 ? 4.375 1.373 11.780 1.00 86.62 120 SER A O 1
ATOM 935 N N . ALA A 1 121 ? 2.513 1.974 10.660 1.00 85.62 121 ALA A N 1
ATOM 936 C CA . ALA A 1 121 ? 2.078 0.616 10.357 1.00 85.62 121 ALA A CA 1
ATOM 937 C C . ALA A 1 121 ? 1.876 0.331 8.860 1.00 85.62 121 ALA A C 1
ATOM 939 O O . ALA A 1 121 ? 1.431 -0.752 8.486 1.00 85.62 121 ALA A O 1
ATOM 940 N N . VAL A 1 122 ? 2.229 1.288 8.003 1.00 86.12 122 VAL A N 1
ATOM 941 C CA . VAL A 1 122 ? 2.326 1.087 6.562 1.00 86.12 122 VAL A CA 1
ATOM 942 C C . VAL A 1 122 ? 3.198 -0.115 6.202 1.00 86.12 122 VAL A C 1
ATOM 944 O O . VAL A 1 122 ? 4.313 -0.259 6.692 1.00 86.12 122 VAL A O 1
ATOM 947 N N . LEU A 1 123 ? 2.731 -0.902 5.233 1.00 81.94 123 LEU A N 1
ATOM 948 C CA . LEU A 1 123 ? 3.506 -1.947 4.562 1.00 81.94 123 LEU A CA 1
ATOM 949 C C . LEU A 1 123 ? 3.452 -1.789 3.038 1.00 81.94 123 LEU A C 1
ATOM 951 O O . LEU A 1 123 ? 2.919 -0.797 2.556 1.00 81.94 123 LEU A O 1
ATOM 955 N N . SER A 1 124 ? 4.047 -2.729 2.295 1.00 79.31 124 SER A N 1
ATOM 956 C CA . SER A 1 124 ? 3.989 -2.793 0.829 1.00 79.31 124 SER A CA 1
ATOM 957 C C . SER A 1 124 ? 2.904 -3.730 0.331 1.00 79.31 124 SER A C 1
ATOM 959 O O . SER A 1 124 ? 2.794 -4.837 0.835 1.00 79.31 124 SER A O 1
ATOM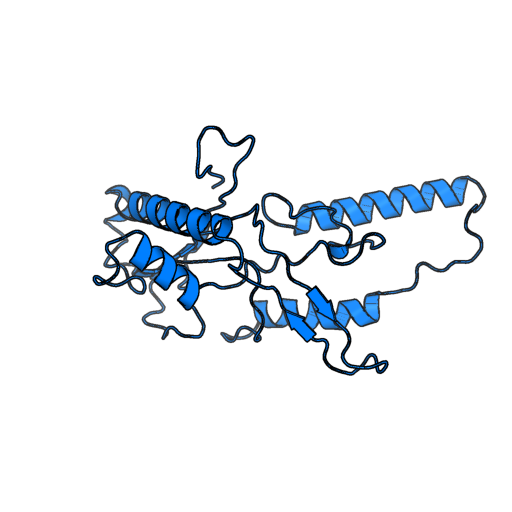 961 N N . TYR A 1 125 ? 2.247 -3.360 -0.764 1.00 76.31 125 TYR A N 1
ATOM 962 C CA . TYR A 1 125 ? 1.321 -4.191 -1.516 1.00 76.31 125 TYR A CA 1
ATOM 963 C C . TYR A 1 125 ? 2.034 -4.940 -2.656 1.00 76.31 125 TYR A C 1
ATOM 965 O O . TYR A 1 125 ? 1.389 -5.532 -3.513 1.00 76.31 125 TYR A O 1
ATOM 973 N N . HIS A 1 126 ? 3.371 -4.911 -2.675 1.00 84.12 126 HIS A N 1
ATOM 974 C CA . HIS A 1 126 ? 4.229 -5.680 -3.583 1.00 84.12 126 HIS A CA 1
ATOM 975 C C . HIS A 1 126 ? 3.961 -5.436 -5.078 1.00 84.12 126 HIS A C 1
ATOM 977 O O . HIS A 1 126 ? 3.987 -6.352 -5.897 1.00 84.12 126 HIS A O 1
ATOM 983 N N . HIS A 1 127 ? 3.700 -4.178 -5.439 1.00 88.06 127 HIS A N 1
ATOM 984 C CA . HIS A 1 127 ? 3.345 -3.764 -6.799 1.00 88.06 127 HIS A CA 1
ATOM 985 C C . HIS A 1 127 ? 4.289 -2.685 -7.365 1.00 88.06 127 HIS A C 1
ATOM 987 O O . HIS A 1 127 ? 3.846 -1.772 -8.062 1.00 88.06 127 HIS A O 1
ATOM 993 N N . GLN A 1 128 ? 5.591 -2.759 -7.073 1.00 84.94 128 GLN A N 1
ATOM 994 C CA . GLN A 1 128 ? 6.593 -1.804 -7.564 1.00 84.94 128 GLN A CA 1
ATOM 995 C C . GLN A 1 128 ? 6.635 -1.771 -9.106 1.00 84.94 128 GLN A C 1
ATOM 997 O O . GLN A 1 128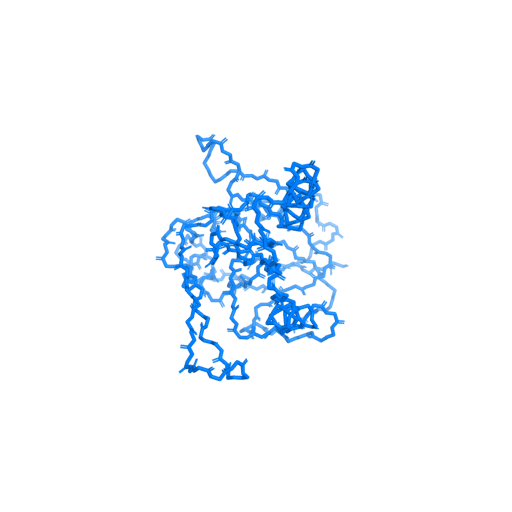 ? 6.631 -2.813 -9.760 1.00 84.94 128 GLN A O 1
ATOM 1002 N N . ASN A 1 129 ? 6.650 -0.570 -9.693 1.00 86.88 129 ASN A N 1
ATOM 1003 C CA . ASN A 1 129 ? 6.618 -0.343 -11.143 1.00 86.88 129 ASN A CA 1
ATOM 1004 C C . ASN A 1 129 ? 7.153 1.063 -11.503 1.00 86.88 129 ASN A C 1
ATOM 1006 O O . ASN A 1 129 ? 7.601 1.780 -10.610 1.00 86.88 129 ASN A O 1
ATOM 1010 N N . ASP A 1 130 ? 7.112 1.437 -12.790 1.00 87.44 130 ASP A N 1
ATOM 1011 C CA . ASP A 1 130 ? 7.419 2.800 -13.290 1.00 87.44 130 ASP A CA 1
ATOM 1012 C C . ASP A 1 130 ? 8.870 3.272 -13.050 1.00 87.44 130 ASP A C 1
ATOM 1014 O O . ASP A 1 130 ? 9.153 4.439 -12.790 1.00 87.44 130 ASP A O 1
ATOM 1018 N N . THR A 1 131 ? 9.835 2.352 -13.130 1.00 84.88 131 THR A N 1
ATOM 1019 C CA . THR A 1 131 ? 11.263 2.667 -12.933 1.00 84.88 131 THR A CA 1
ATOM 1020 C C . THR A 1 131 ? 12.053 2.772 -14.238 1.00 84.88 131 THR A C 1
ATOM 1022 O O . THR A 1 131 ? 13.118 3.391 -14.256 1.00 84.88 131 THR A O 1
ATOM 1025 N N . CYS A 1 132 ? 11.568 2.202 -15.350 1.00 85.19 132 CYS A N 1
ATOM 1026 C CA . CYS A 1 132 ? 12.281 2.192 -16.628 1.00 85.19 132 CYS A CA 1
ATOM 1027 C C . CYS A 1 132 ? 11.344 2.160 -17.844 1.00 85.19 132 CYS A C 1
ATOM 1029 O O . CYS A 1 132 ? 10.767 1.139 -18.206 1.00 85.19 132 CYS A O 1
ATOM 1031 N N . LYS A 1 133 ? 11.314 3.265 -18.596 1.00 75.56 133 LYS A N 1
ATOM 1032 C CA . LYS A 1 133 ? 10.409 3.481 -19.741 1.00 75.56 133 LYS A CA 1
ATOM 1033 C C . LYS A 1 133 ? 10.634 2.570 -20.962 1.00 75.56 133 LYS A C 1
ATOM 1035 O O . LYS A 1 133 ? 9.914 2.709 -21.945 1.00 75.56 133 LYS A O 1
ATOM 1040 N N . MET A 1 134 ? 11.632 1.681 -20.947 1.00 76.38 134 MET A N 1
ATOM 1041 C CA . MET A 1 134 ? 11.981 0.802 -22.080 1.00 76.38 134 MET A CA 1
ATOM 1042 C C . MET A 1 134 ? 11.959 -0.703 -21.735 1.00 76.38 134 MET A C 1
ATOM 1044 O O . MET A 1 134 ? 12.509 -1.503 -22.490 1.00 76.38 134 MET A O 1
ATOM 1048 N N . GLY A 1 135 ? 11.350 -1.097 -20.610 1.00 80.44 135 GLY A N 1
ATOM 1049 C CA . GLY A 1 135 ? 11.259 -2.496 -20.167 1.00 80.44 135 GLY A CA 1
ATOM 1050 C C . GLY A 1 135 ? 10.182 -3.340 -20.869 1.00 80.44 135 GLY A C 1
ATOM 1051 O O . GLY A 1 135 ? 9.320 -2.830 -21.584 1.00 80.44 135 GLY A O 1
ATOM 1052 N N . VAL A 1 136 ? 10.221 -4.656 -20.630 1.00 86.56 136 VAL A N 1
ATOM 1053 C CA . VAL A 1 136 ? 9.162 -5.621 -21.006 1.00 86.56 136 VAL A CA 1
ATOM 1054 C C . VAL A 1 136 ? 8.676 -6.331 -19.741 1.00 86.56 136 VAL A C 1
ATOM 1056 O O . VAL A 1 136 ? 8.640 -7.552 -19.636 1.00 86.56 136 VAL A O 1
ATOM 1059 N N . ASP A 1 137 ? 8.377 -5.520 -18.737 1.00 86.50 137 ASP A N 1
ATOM 1060 C CA . ASP A 1 137 ? 7.937 -5.905 -17.402 1.00 86.50 137 ASP A CA 1
ATOM 1061 C C . ASP A 1 137 ? 7.239 -4.691 -16.757 1.00 86.50 137 ASP A C 1
ATOM 1063 O O . ASP A 1 137 ? 6.976 -3.688 -17.427 1.00 86.50 137 ASP A O 1
ATOM 1067 N N . ALA A 1 138 ? 6.930 -4.755 -15.462 1.00 84.38 138 ALA A N 1
ATOM 1068 C CA . ALA A 1 138 ? 6.249 -3.671 -14.757 1.00 84.38 138 ALA A CA 1
ATOM 1069 C C . ALA A 1 138 ? 7.033 -2.341 -14.728 1.00 84.38 138 ALA A C 1
ATOM 1071 O O . ALA A 1 138 ? 6.426 -1.282 -14.568 1.00 84.38 138 ALA A O 1
ATOM 1072 N N . SER A 1 139 ? 8.355 -2.342 -14.930 1.00 86.19 139 SER A N 1
ATOM 1073 C CA . SER A 1 139 ? 9.158 -1.110 -14.958 1.00 86.19 139 SER A CA 1
ATOM 1074 C C . SER A 1 139 ? 8.739 -0.146 -16.072 1.00 86.19 139 SER A C 1
ATOM 1076 O O . SER A 1 139 ? 8.959 1.055 -15.930 1.00 86.19 139 SER A O 1
ATOM 1078 N N . VAL A 1 140 ? 8.098 -0.650 -17.137 1.00 87.38 140 VAL A N 1
ATOM 1079 C CA . VAL A 1 140 ? 7.657 0.145 -18.295 1.00 87.38 140 VAL A CA 1
ATOM 1080 C C . VAL A 1 140 ? 6.332 0.867 -18.080 1.00 87.38 140 VAL A C 1
ATOM 1082 O O . VAL A 1 140 ? 5.931 1.672 -18.925 1.00 87.38 140 VAL A O 1
ATOM 1085 N N . PHE A 1 141 ? 5.610 0.560 -17.001 1.00 86.38 141 PHE A N 1
ATOM 1086 C CA . PHE A 1 141 ? 4.323 1.197 -16.756 1.00 86.38 141 PHE A CA 1
ATOM 1087 C C . PHE A 1 141 ? 4.521 2.708 -16.615 1.00 86.38 141 PHE A C 1
ATOM 1089 O O . PHE A 1 141 ? 5.346 3.119 -15.815 1.00 86.38 141 PHE A O 1
ATOM 1096 N N . PRO A 1 142 ? 3.783 3.542 -17.365 1.00 81.25 142 PRO A N 1
ATOM 1097 C CA . PRO A 1 142 ? 3.964 4.996 -17.330 1.00 81.25 142 PRO A CA 1
ATOM 1098 C C . PRO A 1 142 ? 3.338 5.667 -16.096 1.00 81.25 142 PRO A C 1
ATOM 1100 O O . PRO A 1 142 ? 3.469 6.876 -15.918 1.00 81.25 142 PRO A O 1
ATOM 1103 N N . PHE A 1 143 ? 2.559 4.911 -15.325 1.00 81.44 143 PHE A N 1
ATOM 1104 C CA . PHE A 1 143 ? 1.926 5.310 -14.076 1.00 81.44 143 PHE A CA 1
ATOM 1105 C C . PHE A 1 143 ? 1.527 4.055 -13.294 1.00 81.44 143 PHE A C 1
ATOM 1107 O O . PHE A 1 143 ? 1.324 2.985 -13.876 1.00 81.44 143 PHE A O 1
ATOM 1114 N N . VAL A 1 144 ? 1.351 4.203 -11.978 1.00 79.50 144 VAL A N 1
ATOM 1115 C CA . VAL A 1 144 ? 0.834 3.132 -11.118 1.00 79.50 144 VAL A CA 1
ATOM 1116 C C . VAL A 1 144 ? -0.579 2.755 -11.568 1.00 79.50 144 VAL A C 1
ATOM 1118 O O . VAL A 1 144 ? -1.478 3.598 -11.636 1.00 79.50 144 VAL A O 1
ATOM 1121 N N . MET A 1 145 ? -0.763 1.477 -11.889 1.00 79.56 145 MET A N 1
ATOM 1122 C CA . MET A 1 145 ? -2.049 0.924 -12.302 1.00 79.56 145 MET A CA 1
ATOM 1123 C C . MET A 1 145 ? -3.018 0.866 -11.117 1.00 79.56 145 MET A C 1
ATOM 1125 O O . MET A 1 145 ? -2.624 0.522 -10.006 1.00 79.56 145 MET A O 1
ATOM 1129 N N . GLY A 1 146 ? -4.299 1.139 -11.370 1.00 81.00 146 GLY A N 1
ATOM 1130 C CA . GLY A 1 146 ? -5.355 0.942 -10.378 1.00 81.00 146 GLY A CA 1
ATOM 1131 C C . GLY A 1 146 ? -5.571 -0.549 -10.109 1.00 81.00 146 GLY A C 1
ATOM 1132 O O . GLY A 1 146 ? -6.325 -1.204 -10.828 1.00 81.00 146 GLY A O 1
ATOM 1133 N N . GLY A 1 147 ? -4.884 -1.082 -9.098 1.00 84.75 147 GLY A N 1
ATOM 1134 C CA . GLY A 1 147 ? -4.991 -2.461 -8.621 1.00 84.75 147 GLY A CA 1
ATOM 1135 C C . GLY A 1 147 ? -3.774 -3.337 -8.919 1.00 84.75 147 GLY A C 1
ATOM 1136 O O . GLY A 1 147 ? -2.657 -2.851 -9.074 1.00 84.75 147 GLY A O 1
ATOM 1137 N N . ASN A 1 148 ? -3.976 -4.657 -8.947 1.00 87.38 148 ASN A N 1
ATOM 1138 C CA . ASN A 1 148 ? -2.873 -5.619 -8.999 1.00 87.38 148 ASN A CA 1
ATOM 1139 C C . ASN A 1 148 ? -2.128 -5.595 -10.349 1.00 87.38 148 ASN A C 1
ATOM 1141 O O . ASN A 1 148 ? -2.738 -5.644 -11.419 1.00 87.38 148 ASN A O 1
ATOM 1145 N N . THR A 1 149 ? -0.793 -5.598 -10.303 1.00 86.12 149 THR A N 1
ATOM 1146 C CA . THR A 1 149 ? 0.073 -5.372 -11.480 1.00 86.12 149 THR A CA 1
ATOM 1147 C C . THR A 1 149 ? 0.326 -6.603 -12.347 1.00 86.12 149 THR A C 1
ATOM 1149 O O . THR A 1 149 ? 0.790 -6.457 -13.478 1.00 86.12 149 THR A O 1
ATOM 1152 N N . ASN A 1 150 ? -0.012 -7.806 -11.870 1.00 86.75 150 ASN A N 1
ATOM 1153 C CA . ASN A 1 150 ? 0.288 -9.058 -12.574 1.00 86.75 150 ASN A CA 1
ATOM 1154 C C . ASN A 1 150 ? -0.345 -9.119 -13.978 1.00 86.75 150 ASN A C 1
ATOM 1156 O O . ASN A 1 150 ? 0.342 -9.342 -14.973 1.00 86.75 150 ASN A O 1
ATOM 1160 N N . ALA A 1 151 ? -1.653 -8.863 -14.085 1.00 87.75 151 ALA A N 1
ATOM 1161 C CA . ALA A 1 151 ? -2.341 -8.907 -15.377 1.00 87.75 151 ALA A CA 1
ATOM 1162 C C . ALA A 1 151 ? -1.817 -7.842 -16.370 1.00 87.75 151 ALA A C 1
ATOM 1164 O O . ALA A 1 151 ? -1.518 -8.201 -17.512 1.00 87.75 151 ALA A O 1
ATOM 1165 N N . PRO A 1 152 ? -1.619 -6.568 -15.970 1.00 86.31 152 PRO A N 1
ATOM 1166 C CA . PRO A 1 152 ? -0.939 -5.583 -16.812 1.00 86.31 152 PRO A CA 1
ATOM 1167 C C . PRO A 1 152 ? 0.472 -5.998 -17.257 1.00 86.31 152 PRO A C 1
ATOM 1169 O O . PRO A 1 152 ? 0.837 -5.746 -18.405 1.00 86.31 152 PRO A O 1
ATOM 1172 N N . ALA A 1 153 ? 1.253 -6.654 -16.393 1.00 87.00 153 ALA A N 1
ATOM 1173 C CA . ALA A 1 153 ? 2.610 -7.090 -16.727 1.00 87.00 153 ALA A CA 1
ATOM 1174 C C . ALA A 1 153 ? 2.599 -8.187 -17.802 1.00 87.00 153 ALA A C 1
ATOM 1176 O O . ALA A 1 153 ? 3.343 -8.105 -18.781 1.00 87.00 153 ALA A O 1
ATOM 1177 N N . ILE A 1 154 ? 1.692 -9.162 -17.677 1.00 90.44 154 ILE A N 1
ATOM 1178 C CA . ILE A 1 154 ? 1.473 -10.196 -18.699 1.00 90.44 154 ILE A CA 1
ATOM 1179 C C . ILE A 1 154 ? 1.058 -9.552 -20.029 1.00 90.44 154 ILE A C 1
ATOM 1181 O O . ILE A 1 154 ? 1.617 -9.884 -21.071 1.00 90.44 154 ILE A O 1
ATOM 1185 N N . MET A 1 155 ? 0.144 -8.577 -20.002 1.00 92.25 155 MET A N 1
ATOM 1186 C CA . MET A 1 155 ? -0.296 -7.864 -21.208 1.00 92.25 155 MET A CA 1
ATOM 1187 C C . MET A 1 155 ? 0.858 -7.127 -21.906 1.00 92.25 155 MET A C 1
ATOM 1189 O O . MET A 1 155 ? 0.970 -7.178 -23.134 1.00 92.25 155 MET A O 1
ATOM 1193 N N . VAL A 1 156 ? 1.753 -6.482 -21.146 1.00 88.62 156 VAL A N 1
ATOM 1194 C CA . VAL A 1 156 ? 2.972 -5.863 -21.695 1.00 88.62 156 VAL A CA 1
ATOM 1195 C C . VAL A 1 156 ? 3.844 -6.902 -22.398 1.00 88.62 156 VAL A C 1
ATOM 1197 O O . VAL A 1 156 ? 4.272 -6.668 -23.533 1.00 88.62 156 VAL A O 1
ATOM 1200 N N . ALA A 1 157 ? 4.066 -8.058 -21.769 1.00 87.06 157 ALA A N 1
ATOM 1201 C CA . ALA A 1 157 ? 4.854 -9.137 -22.356 1.00 87.06 157 ALA A CA 1
ATOM 1202 C C . ALA A 1 157 ? 4.217 -9.685 -23.647 1.00 87.06 157 ALA A C 1
ATOM 1204 O O . ALA A 1 157 ? 4.903 -9.840 -24.661 1.00 87.06 157 ALA A O 1
ATOM 1205 N N . GLU A 1 158 ? 2.900 -9.909 -23.658 1.00 88.94 158 GLU A N 1
ATOM 1206 C CA . GLU A 1 158 ? 2.167 -10.350 -24.851 1.00 88.94 158 GLU A CA 1
ATOM 1207 C C . GLU A 1 158 ? 2.275 -9.338 -25.996 1.00 88.94 158 GLU A C 1
ATOM 1209 O O . GLU A 1 158 ? 2.548 -9.708 -27.145 1.00 88.94 158 GLU A O 1
ATOM 1214 N N . LYS A 1 159 ? 2.123 -8.045 -25.691 1.00 88.44 159 LYS A N 1
ATOM 1215 C CA . LYS A 1 159 ? 2.220 -6.976 -26.688 1.00 88.44 159 LYS A CA 1
ATOM 1216 C C . LYS A 1 159 ? 3.630 -6.853 -27.261 1.00 88.44 159 LYS A C 1
ATOM 1218 O O . LYS A 1 159 ? 3.777 -6.686 -28.474 1.00 88.44 159 LYS A O 1
ATOM 1223 N N . ALA A 1 160 ? 4.660 -6.989 -26.428 1.00 87.56 160 ALA A N 1
ATOM 1224 C CA . ALA A 1 160 ? 6.047 -7.009 -26.879 1.00 87.56 160 ALA A CA 1
ATOM 1225 C C . ALA A 1 160 ? 6.335 -8.216 -27.788 1.00 87.56 160 ALA A C 1
ATOM 1227 O O . ALA A 1 160 ? 6.935 -8.058 -28.854 1.00 87.56 160 ALA A O 1
ATOM 1228 N N . ALA A 1 161 ? 5.839 -9.405 -27.433 1.00 85.00 161 ALA A N 1
ATOM 1229 C CA . ALA A 1 161 ? 5.988 -10.605 -28.253 1.00 85.00 161 ALA A CA 1
ATOM 1230 C C . ALA A 1 161 ? 5.289 -10.469 -29.620 1.00 85.00 161 ALA A C 1
ATOM 1232 O O . ALA A 1 161 ? 5.843 -10.866 -30.650 1.00 85.00 161 ALA A O 1
ATOM 1233 N N . ALA A 1 162 ? 4.091 -9.879 -29.657 1.00 83.75 162 ALA A N 1
ATOM 1234 C CA . ALA A 1 162 ? 3.380 -9.595 -30.902 1.00 83.75 162 ALA A CA 1
ATOM 1235 C C . ALA A 1 162 ? 4.143 -8.590 -31.784 1.00 83.75 162 ALA A C 1
ATOM 1237 O O . ALA A 1 162 ? 4.308 -8.827 -32.984 1.00 83.75 162 ALA A O 1
ATOM 1238 N N . ALA A 1 163 ? 4.670 -7.513 -31.191 1.00 83.31 163 ALA A N 1
ATOM 1239 C CA . ALA A 1 163 ? 5.482 -6.525 -31.899 1.00 83.31 163 ALA A CA 1
ATOM 1240 C C . ALA A 1 163 ? 6.759 -7.147 -32.487 1.00 83.31 163 ALA A C 1
ATOM 1242 O O . ALA A 1 163 ? 7.085 -6.910 -33.650 1.00 83.31 163 ALA A O 1
ATOM 1243 N N . GLN A 1 164 ? 7.445 -8.010 -31.732 1.00 81.06 164 GLN A N 1
ATOM 1244 C CA . GLN A 1 164 ? 8.638 -8.706 -32.213 1.00 81.06 164 GLN A CA 1
ATOM 1245 C C . GLN A 1 164 ? 8.328 -9.632 -33.397 1.00 81.06 164 GLN A C 1
ATOM 1247 O O . GLN A 1 164 ? 9.052 -9.619 -34.394 1.00 81.06 164 GLN A O 1
ATOM 1252 N N . LYS A 1 165 ? 7.234 -10.406 -33.331 1.00 77.69 165 LYS A N 1
ATOM 1253 C CA . LYS A 1 165 ? 6.791 -11.250 -34.455 1.00 77.69 165 LYS A CA 1
ATOM 1254 C C . LYS A 1 165 ? 6.532 -10.419 -35.710 1.00 77.69 165 LYS A C 1
ATOM 1256 O O . LYS A 1 165 ? 6.965 -10.812 -36.790 1.00 77.69 165 LYS A O 1
ATOM 1261 N N . HIS A 1 166 ? 5.876 -9.270 -35.563 1.00 76.25 166 HIS A N 1
ATOM 1262 C CA . HIS A 1 166 ? 5.612 -8.363 -36.675 1.00 76.25 166 HIS A CA 1
ATOM 1263 C C . HIS A 1 166 ? 6.909 -7.800 -37.284 1.00 76.25 166 HIS A C 1
ATOM 1265 O O . HIS A 1 166 ? 7.098 -7.869 -38.496 1.00 76.25 166 HIS A O 1
ATOM 1271 N N . CYS A 1 167 ? 7.855 -7.338 -36.459 1.00 76.25 167 CYS A N 1
ATOM 1272 C CA . CYS A 1 167 ? 9.168 -6.873 -36.924 1.00 76.25 167 CYS A CA 1
ATOM 1273 C C . CYS A 1 167 ? 9.957 -7.959 -37.675 1.00 76.25 167 CYS A C 1
ATOM 1275 O O . CYS A 1 167 ? 10.602 -7.667 -38.684 1.00 76.25 167 CYS A O 1
ATOM 1277 N N . ASN A 1 168 ? 9.893 -9.212 -37.212 1.00 74.12 168 ASN A N 1
ATOM 1278 C CA . ASN A 1 168 ? 10.553 -10.340 -37.871 1.00 74.12 168 ASN A CA 1
ATOM 1279 C C . ASN A 1 168 ? 9.941 -10.636 -39.250 1.00 74.12 168 ASN A C 1
ATOM 1281 O O . ASN A 1 168 ? 10.671 -10.942 -40.189 1.00 74.12 168 ASN A O 1
ATOM 1285 N N . GLN A 1 169 ? 8.618 -10.506 -39.395 1.00 71.12 169 GLN A N 1
ATOM 1286 C CA . GLN A 1 169 ? 7.927 -10.672 -40.680 1.00 71.12 169 GLN A CA 1
ATOM 1287 C C . GLN A 1 169 ? 8.292 -9.582 -41.698 1.00 71.12 169 GLN A C 1
ATOM 1289 O O . GLN A 1 169 ? 8.295 -9.846 -42.896 1.00 71.12 169 GLN A O 1
ATOM 1294 N N . LEU A 1 170 ? 8.641 -8.380 -41.233 1.00 67.12 170 LEU A N 1
ATOM 1295 C CA . LEU A 1 170 ? 9.058 -7.253 -42.076 1.00 67.12 170 LEU A CA 1
ATOM 1296 C C . LEU A 1 170 ? 10.550 -7.282 -42.468 1.00 67.12 170 LEU A C 1
ATOM 1298 O O . LEU A 1 170 ? 11.062 -6.295 -42.989 1.00 67.12 170 LEU A O 1
ATOM 1302 N N . GLY A 1 171 ? 11.261 -8.391 -42.230 1.00 57.16 171 GLY A N 1
ATOM 1303 C CA . GLY A 1 171 ? 12.663 -8.541 -42.638 1.00 57.16 171 GLY A CA 1
ATOM 1304 C C . GLY A 1 171 ? 13.687 -7.920 -41.682 1.00 57.16 171 GLY A C 1
ATOM 1305 O O . GLY A 1 171 ? 14.819 -7.686 -42.091 1.00 57.16 171 GLY A O 1
ATOM 1306 N N . GLY A 1 172 ? 13.322 -7.679 -40.415 1.00 54.91 172 GLY A N 1
ATOM 1307 C CA . GLY A 1 172 ? 14.275 -7.321 -39.359 1.00 54.91 172 GLY A CA 1
ATOM 1308 C C . GLY A 1 172 ? 14.833 -5.900 -39.475 1.00 54.91 172 GLY A C 1
ATOM 1309 O O . GLY A 1 172 ? 16.000 -5.698 -39.785 1.00 54.91 172 GLY A O 1
ATOM 1310 N N . ILE A 1 173 ? 14.023 -4.892 -39.144 1.00 50.75 173 ILE A N 1
ATOM 1311 C CA . ILE A 1 173 ? 14.471 -3.482 -39.079 1.00 50.75 173 ILE A CA 1
ATOM 1312 C C . ILE A 1 173 ? 15.456 -3.259 -37.905 1.00 50.75 173 ILE A C 1
ATOM 1314 O O . ILE A 1 173 ? 16.243 -2.314 -37.888 1.00 50.75 173 ILE A O 1
ATOM 1318 N N . PHE A 1 174 ? 15.462 -4.172 -36.930 1.00 49.97 174 PHE A N 1
ATOM 1319 C CA . PHE A 1 174 ? 16.403 -4.199 -35.815 1.00 49.97 174 PHE A CA 1
ATOM 1320 C C . PHE A 1 174 ? 17.371 -5.371 -35.996 1.00 49.97 174 PHE A C 1
ATOM 1322 O O . PHE A 1 174 ? 17.200 -6.419 -35.382 1.00 49.97 174 PHE A O 1
ATOM 1329 N N . GLY A 1 175 ? 18.369 -5.212 -36.870 1.00 42.06 175 GLY A N 1
ATOM 1330 C CA . GLY A 1 175 ? 19.438 -6.204 -37.024 1.00 42.06 175 GLY A CA 1
ATOM 1331 C C . GLY A 1 175 ? 20.074 -6.548 -35.674 1.00 42.06 175 GLY A C 1
ATOM 1332 O O . GLY A 1 175 ? 20.348 -5.630 -34.906 1.00 42.06 175 GLY A O 1
ATOM 1333 N N . ASP A 1 176 ? 20.232 -7.848 -35.390 1.00 43.72 176 ASP A N 1
ATOM 1334 C CA . ASP A 1 176 ? 21.003 -8.519 -34.319 1.00 43.72 176 ASP A CA 1
ATOM 1335 C C . ASP A 1 176 ? 21.092 -7.877 -32.920 1.00 43.72 176 ASP A C 1
ATOM 1337 O O . ASP A 1 176 ? 21.875 -8.313 -32.069 1.00 43.72 176 ASP A O 1
ATOM 1341 N N . ARG A 1 177 ? 20.252 -6.892 -32.599 1.00 45.12 177 ARG A N 1
ATOM 1342 C CA . ARG A 1 177 ? 20.081 -6.388 -31.244 1.00 45.12 177 ARG A CA 1
ATOM 1343 C C . ARG A 1 177 ? 19.252 -7.412 -30.499 1.00 45.12 177 ARG A C 1
ATOM 1345 O O . ARG A 1 177 ? 18.033 -7.308 -30.400 1.00 45.12 177 ARG A O 1
ATOM 1352 N N . LYS A 1 178 ? 19.954 -8.434 -30.002 1.00 39.81 178 LYS A N 1
ATOM 1353 C CA . LYS A 1 178 ? 19.481 -9.323 -28.945 1.00 39.81 178 LYS A CA 1
ATOM 1354 C C . LYS A 1 178 ? 18.738 -8.446 -27.941 1.00 39.81 178 LYS A C 1
ATOM 1356 O O . LYS A 1 178 ? 19.344 -7.525 -27.394 1.00 39.81 178 LYS A O 1
ATOM 1361 N N . LEU A 1 179 ? 17.448 -8.713 -27.730 1.00 42.12 179 LEU A N 1
ATOM 1362 C CA . LEU A 1 179 ? 16.770 -8.306 -26.503 1.00 42.12 179 LEU A CA 1
ATOM 1363 C C . LEU A 1 179 ? 17.715 -8.723 -25.379 1.00 42.12 179 LEU A C 1
ATOM 1365 O O . LEU A 1 179 ? 17.957 -9.917 -25.185 1.00 42.12 179 LEU A O 1
ATOM 1369 N N . VAL A 1 180 ? 18.385 -7.744 -24.769 1.00 39.00 180 VAL A N 1
ATOM 1370 C CA . VAL A 1 180 ? 19.353 -8.015 -23.713 1.00 39.00 180 VAL A CA 1
ATOM 1371 C C . VAL A 1 180 ? 18.567 -8.753 -22.650 1.00 39.00 180 VAL A C 1
ATOM 1373 O O . VAL A 1 180 ? 17.520 -8.287 -22.208 1.00 39.00 180 VAL A O 1
ATOM 1376 N N . ASN A 1 181 ? 19.024 -9.956 -22.323 1.00 38.47 181 ASN A N 1
ATOM 1377 C CA . ASN A 1 181 ? 18.366 -10.813 -21.360 1.00 38.47 181 ASN A CA 1
ATOM 1378 C C . ASN A 1 181 ? 18.574 -10.201 -19.964 1.00 38.47 181 ASN A C 1
ATOM 1380 O O . ASN A 1 181 ? 19.474 -10.596 -19.226 1.00 38.47 181 ASN A O 1
ATOM 1384 N N . PHE 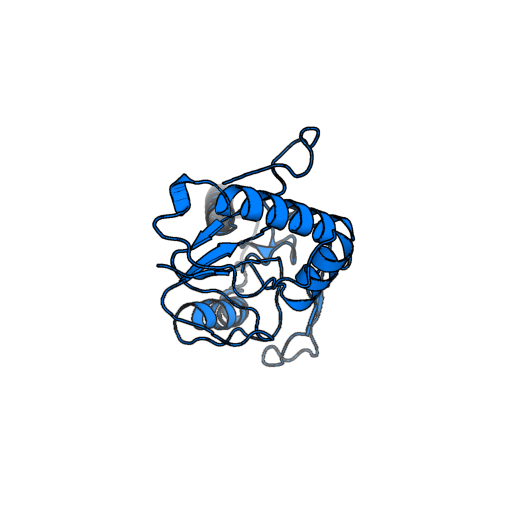A 1 182 ? 17.752 -9.201 -19.630 1.00 36.66 182 PHE A N 1
ATOM 1385 C CA . PHE A 1 182 ? 17.651 -8.571 -18.309 1.00 36.66 182 PHE A CA 1
ATOM 1386 C C . PHE A 1 182 ? 17.199 -9.565 -17.227 1.00 36.66 182 PHE A C 1
ATOM 1388 O O . PHE A 1 182 ? 17.252 -9.252 -16.038 1.00 36.66 182 PHE A O 1
ATOM 1395 N N . GLY A 1 183 ? 16.851 -10.797 -17.619 1.00 31.05 183 GLY A N 1
ATOM 1396 C CA . GLY A 1 183 ? 16.428 -11.877 -16.739 1.00 31.05 183 GLY A CA 1
ATOM 1397 C C . GLY A 1 183 ? 17.398 -12.211 -15.604 1.00 31.05 183 GLY A C 1
ATOM 1398 O O . GLY A 1 183 ? 16.942 -12.762 -14.616 1.00 31.05 183 GLY A O 1
ATOM 1399 N N . LYS A 1 184 ? 18.695 -11.857 -15.666 1.00 31.53 184 LYS A N 1
ATOM 1400 C CA . LYS A 1 184 ? 19.636 -12.084 -14.543 1.00 31.53 184 LYS A CA 1
ATOM 1401 C C . LYS A 1 184 ? 19.572 -11.023 -13.439 1.00 31.53 184 LYS A C 1
ATOM 1403 O O . LYS A 1 184 ? 19.727 -11.374 -12.275 1.00 31.53 184 LYS A O 1
ATOM 1408 N N . VAL A 1 185 ? 19.323 -9.759 -13.788 1.00 35.91 185 VAL A N 1
ATOM 1409 C CA . VAL A 1 185 ? 19.129 -8.679 -12.800 1.00 35.91 185 VAL A CA 1
ATOM 1410 C C . VAL A 1 185 ? 17.729 -8.797 -12.195 1.00 35.91 185 VAL A C 1
ATOM 1412 O O . VAL A 1 185 ? 17.565 -8.717 -10.980 1.00 35.91 185 VAL A O 1
ATOM 1415 N N . LEU A 1 186 ? 16.737 -9.123 -13.031 1.00 38.31 186 LEU A N 1
ATOM 1416 C CA . LEU A 1 186 ? 15.367 -9.376 -12.593 1.00 38.31 186 LEU A CA 1
ATOM 1417 C C . LEU A 1 186 ? 15.243 -10.651 -11.761 1.00 38.31 186 LEU A C 1
ATOM 1419 O O . LEU A 1 186 ? 14.518 -10.621 -10.782 1.00 38.31 186 LEU A O 1
ATOM 1423 N N . HIS A 1 187 ? 16.002 -11.725 -12.035 1.00 32.97 187 HIS A N 1
ATOM 1424 C CA . HIS A 1 187 ? 15.969 -12.906 -11.164 1.00 32.97 187 HIS A CA 1
ATOM 1425 C C . HIS A 1 187 ? 16.315 -12.559 -9.717 1.00 32.97 187 HIS A C 1
ATOM 1427 O O . HIS A 1 187 ? 15.753 -13.183 -8.837 1.00 32.97 187 HIS A O 1
ATOM 1433 N N . LYS A 1 188 ? 17.198 -11.586 -9.445 1.00 36.41 188 LYS A N 1
ATOM 1434 C CA . LYS A 1 188 ? 17.510 -11.151 -8.072 1.00 36.41 188 LYS A CA 1
ATOM 1435 C C . LYS A 1 188 ? 16.429 -10.254 -7.470 1.00 36.41 188 LYS A C 1
ATOM 1437 O O . LYS A 1 188 ? 16.147 -10.403 -6.283 1.00 36.41 188 LYS A O 1
ATOM 1442 N N . ILE A 1 189 ? 15.837 -9.361 -8.268 1.00 41.16 189 ILE A N 1
ATOM 1443 C CA . ILE A 1 189 ? 14.744 -8.475 -7.838 1.00 41.16 189 ILE A CA 1
ATOM 1444 C C . ILE A 1 189 ? 13.486 -9.314 -7.561 1.00 41.16 189 ILE A C 1
ATOM 1446 O O . ILE A 1 189 ? 12.987 -9.290 -6.442 1.00 41.16 189 ILE A O 1
ATOM 1450 N N . ASP A 1 190 ? 13.062 -10.160 -8.502 1.00 37.78 190 ASP A N 1
ATOM 1451 C CA . ASP A 1 190 ? 11.928 -11.071 -8.333 1.00 37.78 190 ASP A CA 1
ATOM 1452 C C . ASP A 1 190 ? 12.211 -12.195 -7.327 1.00 37.78 190 ASP A C 1
ATOM 1454 O O . ASP A 1 190 ? 11.335 -12.450 -6.521 1.00 37.78 190 ASP A O 1
ATOM 1458 N N . TYR A 1 191 ? 13.385 -12.857 -7.258 1.00 31.77 191 TYR A N 1
ATOM 1459 C CA . TYR A 1 191 ? 13.595 -13.902 -6.224 1.00 31.77 191 TYR A CA 1
ATOM 1460 C C . TYR A 1 191 ? 13.630 -13.333 -4.802 1.00 31.77 191 TYR A C 1
ATOM 1462 O O . TYR A 1 191 ? 13.110 -13.987 -3.899 1.00 31.77 191 TYR A O 1
ATOM 1470 N N . LYS A 1 192 ? 14.235 -12.156 -4.563 1.00 32.34 192 LYS A N 1
ATOM 1471 C CA . LYS A 1 192 ? 14.212 -11.544 -3.220 1.00 32.34 192 LYS A CA 1
ATOM 1472 C C . LYS A 1 192 ? 12.807 -11.033 -2.861 1.00 32.34 192 LYS A C 1
ATOM 1474 O O . LYS A 1 192 ? 12.446 -11.108 -1.689 1.00 32.34 192 LYS A O 1
ATOM 1479 N N . LEU A 1 193 ? 12.000 -10.596 -3.837 1.00 34.97 193 LEU A N 1
ATOM 1480 C CA . LEU A 1 193 ? 10.600 -10.203 -3.612 1.00 34.97 193 LEU A CA 1
ATOM 1481 C C . LEU A 1 193 ? 9.606 -11.389 -3.537 1.00 34.97 193 LEU A C 1
ATOM 1483 O O . LEU A 1 193 ? 8.677 -11.322 -2.739 1.00 34.97 193 LEU A O 1
ATOM 1487 N N . LEU A 1 194 ? 9.789 -12.484 -4.293 1.00 25.45 194 LEU A N 1
ATOM 1488 C CA . LEU A 1 194 ? 8.905 -13.669 -4.293 1.00 25.45 194 LEU A CA 1
ATOM 1489 C C . LEU A 1 194 ? 9.204 -14.662 -3.158 1.00 25.45 194 LEU A C 1
ATOM 1491 O O . LEU A 1 194 ? 8.274 -15.277 -2.637 1.00 25.45 194 LEU A O 1
ATOM 1495 N N . ILE A 1 195 ? 10.470 -14.873 -2.767 1.00 25.38 195 ILE A N 1
ATOM 1496 C CA . ILE A 1 195 ? 10.792 -15.832 -1.687 1.00 25.38 195 ILE A CA 1
ATOM 1497 C C . ILE A 1 195 ? 10.337 -15.302 -0.321 1.00 25.38 195 ILE A C 1
ATOM 1499 O O . ILE A 1 195 ? 9.893 -16.093 0.511 1.00 25.38 195 ILE A O 1
ATOM 1503 N N . SER A 1 196 ? 10.302 -13.978 -0.134 1.00 28.20 196 SER A N 1
ATOM 1504 C CA . SER A 1 196 ? 9.619 -13.338 1.002 1.00 28.20 196 SER A CA 1
ATOM 1505 C C . SER A 1 196 ? 8.126 -13.692 1.104 1.00 28.20 196 SER A C 1
ATOM 1507 O O . SER A 1 196 ? 7.560 -13.560 2.184 1.00 28.20 196 SER A O 1
ATOM 1509 N N . ALA A 1 197 ? 7.476 -14.122 0.017 1.00 28.03 197 ALA A N 1
ATOM 1510 C CA . ALA A 1 197 ? 6.032 -14.353 -0.011 1.00 28.03 197 ALA A CA 1
ATOM 1511 C C . ALA A 1 197 ? 5.628 -15.817 0.241 1.00 28.03 197 ALA A C 1
ATOM 1513 O O . ALA A 1 197 ? 4.442 -16.102 0.373 1.00 28.03 197 ALA A O 1
ATOM 1514 N N . THR A 1 198 ? 6.575 -16.762 0.290 1.00 25.42 198 THR A N 1
ATOM 1515 C CA . THR A 1 198 ? 6.237 -18.200 0.386 1.00 25.42 198 THR A CA 1
ATOM 1516 C C . THR A 1 198 ? 6.945 -18.959 1.498 1.00 25.42 198 THR A C 1
ATOM 1518 O O . THR A 1 198 ? 6.504 -20.054 1.830 1.00 25.42 198 THR A O 1
ATOM 1521 N N . ASN A 1 199 ? 7.969 -18.390 2.136 1.00 22.48 199 ASN A N 1
ATOM 1522 C CA . ASN A 1 199 ? 8.551 -18.971 3.340 1.00 22.48 199 ASN A CA 1
ATOM 1523 C C . ASN A 1 199 ? 8.868 -17.867 4.349 1.00 22.48 199 ASN A C 1
ATOM 1525 O O . ASN A 1 199 ? 9.749 -17.047 4.110 1.00 22.48 199 ASN A O 1
ATOM 1529 N N . SER A 1 200 ? 8.202 -17.930 5.508 1.00 23.44 200 SER A N 1
ATOM 1530 C CA . SER A 1 200 ? 8.430 -17.134 6.730 1.00 23.44 200 SER A CA 1
ATOM 1531 C C . SER A 1 200 ? 8.104 -15.633 6.662 1.00 23.44 200 SER A C 1
ATOM 1533 O O . SER A 1 200 ? 8.825 -14.879 6.032 1.00 23.44 200 SER A O 1
ATOM 1535 N N . VAL A 1 201 ? 7.037 -15.211 7.363 1.00 33.75 201 VAL A N 1
ATOM 1536 C CA . VAL A 1 201 ? 6.996 -14.359 8.590 1.00 33.75 201 VAL A CA 1
ATOM 1537 C C . VAL A 1 201 ? 7.952 -13.141 8.711 1.00 33.75 201 VAL A C 1
ATOM 1539 O O . VAL A 1 201 ? 7.931 -12.455 9.723 1.00 33.75 201 VAL A O 1
ATOM 1542 N N . ILE A 1 202 ? 8.770 -12.797 7.720 1.00 29.19 202 ILE A N 1
ATOM 1543 C CA . ILE A 1 202 ? 9.757 -11.713 7.798 1.00 29.19 202 ILE A CA 1
ATOM 1544 C C . ILE A 1 202 ? 9.792 -11.004 6.439 1.00 29.19 202 ILE A C 1
ATOM 1546 O O . ILE A 1 202 ? 10.286 -11.551 5.454 1.00 29.19 202 ILE A O 1
ATOM 1550 N N . ALA A 1 203 ? 9.244 -9.789 6.379 1.00 31.70 203 ALA A N 1
ATOM 1551 C CA . ALA A 1 203 ? 9.346 -8.929 5.204 1.00 31.70 203 ALA A CA 1
ATOM 1552 C C . ALA A 1 203 ? 10.754 -8.284 5.131 1.00 31.70 203 ALA A C 1
ATOM 1554 O O . ALA A 1 203 ? 11.275 -7.868 6.163 1.00 31.70 203 ALA A O 1
ATOM 1555 N N . PRO A 1 204 ? 11.395 -8.190 3.948 1.00 26.62 204 PRO A N 1
ATOM 1556 C CA . PRO A 1 204 ? 12.634 -7.428 3.747 1.00 26.62 204 PRO A CA 1
ATOM 1557 C C . PRO A 1 204 ? 12.386 -5.896 3.785 1.00 26.62 204 PRO A C 1
ATOM 1559 O O . PRO A 1 204 ? 11.244 -5.456 3.646 1.00 26.62 204 PRO A O 1
ATOM 1562 N N . PRO A 1 205 ? 13.438 -5.057 3.926 1.00 27.25 205 PRO A N 1
ATOM 1563 C CA . PRO A 1 205 ? 13.371 -3.777 4.651 1.00 27.25 205 PRO A CA 1
ATOM 1564 C C . PRO A 1 205 ? 12.751 -2.580 3.910 1.00 27.25 205 PRO A C 1
ATOM 1566 O O . PRO A 1 205 ? 12.800 -1.470 4.427 1.00 27.25 205 PRO A O 1
ATOM 1569 N N . ASN A 1 206 ? 12.161 -2.742 2.725 1.00 31.36 206 ASN A N 1
ATOM 1570 C CA . ASN A 1 206 ? 11.768 -1.588 1.904 1.00 31.36 206 ASN A CA 1
ATOM 1571 C C . ASN A 1 206 ? 10.306 -1.683 1.447 1.00 31.36 206 ASN A C 1
ATOM 1573 O O . ASN A 1 206 ? 10.031 -2.243 0.379 1.00 31.36 206 ASN A O 1
ATOM 1577 N N . PRO A 1 207 ? 9.342 -1.147 2.219 1.00 34.00 207 PRO A N 1
ATOM 1578 C CA . PRO A 1 207 ? 7.945 -1.229 1.838 1.00 34.00 207 PRO A CA 1
ATOM 1579 C C . PRO A 1 207 ? 7.567 -0.161 0.800 1.00 34.00 207 PRO A C 1
ATOM 1581 O O . PRO A 1 207 ? 7.987 0.985 0.897 1.00 34.00 207 PRO A O 1
ATOM 1584 N N . THR A 1 208 ? 6.736 -0.506 -0.194 1.00 29.89 208 THR A N 1
ATOM 1585 C CA . THR A 1 208 ? 6.075 0.448 -1.107 1.00 29.89 208 THR A CA 1
ATOM 1586 C C . THR A 1 208 ? 4.558 0.163 -1.207 1.00 29.89 208 THR A C 1
ATOM 1588 O O . THR A 1 208 ? 4.191 -0.861 -1.780 1.00 29.89 208 THR A O 1
ATOM 1591 N N . GLN A 1 209 ? 3.701 1.059 -0.680 1.00 33.25 209 GLN A N 1
ATOM 1592 C CA . GLN A 1 209 ? 2.208 1.122 -0.709 1.00 33.25 209 GLN A CA 1
ATOM 1593 C C . GLN A 1 209 ? 1.399 0.173 0.195 1.00 33.25 209 GLN A C 1
ATOM 1595 O O . GLN A 1 209 ? 1.649 -1.008 0.204 1.00 33.25 209 GLN A O 1
ATOM 1600 N N . LEU A 1 210 ? 0.249 0.591 0.725 1.00 39.28 210 LEU A N 1
ATOM 1601 C CA . LEU A 1 210 ? -0.001 0.606 2.172 1.00 39.28 210 LEU A CA 1
ATOM 1602 C C . LEU A 1 210 ? -1.109 -0.391 2.579 1.00 39.28 210 LEU A C 1
ATOM 1604 O O . LEU A 1 210 ? -1.924 -0.750 1.733 1.00 39.28 210 LEU A O 1
ATOM 1608 N N . PHE A 1 211 ? -1.128 -0.812 3.854 1.00 39.34 211 PHE A N 1
ATOM 1609 C CA . PHE A 1 211 ? -2.022 -1.827 4.442 1.00 39.34 211 PHE A CA 1
ATOM 1610 C C . PHE A 1 211 ? -2.340 -1.514 5.908 1.00 39.34 211 PHE A C 1
ATOM 1612 O O . PHE A 1 211 ? -1.413 -1.145 6.625 1.00 39.34 211 PHE A O 1
ATOM 1619 N N . LEU A 1 212 ? -3.591 -1.702 6.380 1.00 37.97 212 LEU A N 1
ATOM 1620 C CA . LEU A 1 212 ? -3.894 -1.602 7.824 1.00 37.97 212 LEU A CA 1
ATOM 1621 C C . LEU A 1 212 ? -5.282 -2.086 8.310 1.00 37.97 212 LEU A C 1
ATOM 1623 O O . LEU A 1 212 ? -6.269 -1.456 7.947 1.00 37.97 212 LEU A O 1
ATOM 1627 N N . SER A 1 213 ? -5.331 -3.099 9.198 1.00 36.22 213 SER A N 1
ATOM 1628 C CA . SER A 1 213 ? -6.295 -3.324 10.319 1.00 36.22 213 SER A CA 1
ATOM 1629 C C . SER A 1 213 ? -6.581 -4.818 10.572 1.00 36.22 213 SER A C 1
ATOM 1631 O O . SER A 1 213 ? -7.034 -5.523 9.679 1.00 36.22 213 SER A O 1
ATOM 1633 N N . VAL A 1 214 ? -6.388 -5.308 11.806 1.00 40.75 214 VAL A N 1
ATOM 1634 C CA . VAL A 1 214 ? -6.684 -6.706 12.206 1.00 40.75 214 VAL A CA 1
ATOM 1635 C C . VAL A 1 214 ? -7.789 -6.765 13.251 1.00 40.75 214 VAL A C 1
ATOM 1637 O O . VAL A 1 214 ? -7.760 -6.041 14.253 1.00 40.75 214 VAL A O 1
ATOM 1640 N N . ALA A 1 215 ? -8.725 -7.687 13.045 1.00 38.72 215 ALA A N 1
ATOM 1641 C CA . ALA A 1 215 ? -9.785 -8.048 13.972 1.00 38.72 215 ALA A CA 1
ATOM 1642 C C . ALA A 1 215 ? -9.726 -9.548 14.307 1.00 38.72 215 ALA A C 1
ATOM 1644 O O . ALA A 1 215 ? -9.434 -10.393 13.469 1.00 38.72 215 ALA A O 1
ATOM 1645 N N . ARG A 1 216 ? -9.992 -9.896 15.566 1.00 34.22 216 ARG A N 1
ATOM 1646 C CA . ARG A 1 216 ? -9.936 -11.283 16.051 1.00 34.22 216 ARG A CA 1
ATOM 1647 C C . ARG A 1 216 ? -11.197 -12.076 15.678 1.00 34.22 216 ARG A C 1
ATOM 1649 O O . ARG A 1 216 ? -12.296 -11.529 15.790 1.00 34.22 216 ARG A O 1
ATOM 1656 N N . LEU A 1 217 ? -11.023 -13.351 15.307 1.00 36.59 217 LEU A N 1
ATOM 1657 C CA . LEU A 1 217 ? -12.113 -14.314 15.122 1.00 36.59 217 LEU A CA 1
ATOM 1658 C C . LEU A 1 217 ? -12.616 -14.826 16.486 1.00 36.59 217 LEU A C 1
ATOM 1660 O O . LEU A 1 217 ? -11.803 -15.170 17.351 1.00 36.59 217 LEU A O 1
ATOM 1664 N N . GLY A 1 218 ? -13.940 -14.834 16.668 1.00 38.09 218 GLY A N 1
ATOM 1665 C CA . GLY A 1 218 ? -14.647 -15.397 17.829 1.00 38.09 218 GLY A CA 1
ATOM 1666 C C . GLY A 1 218 ? -14.588 -16.918 17.916 1.00 38.09 218 GLY A C 1
ATOM 1667 O O . GLY A 1 218 ? -14.401 -17.568 16.864 1.00 38.09 218 GLY A O 1
#

Radius of gyration: 20.43 Å; chains: 1; bounding box: 53×33×64 Å

InterPro domains:
  IPR007867 Glucose-methanol-choline oxidoreductase, C-terminal [PF05199] (45-135)
  IPR012132 Glucose-methanol-choline oxidoreductase [PTHR11552] (14-135)
  IPR036188 FAD/NAD(P)-binding domain superfamily [G3DSA:3.50.50.60] (136-161)

pLDDT: mean 76.31, std 22.43, range [22.48, 96.62]

Secondary structure (DSSP, 8-state):
--B-SSTTSSS--B--EEESS----TTS----SSEEEEE--BSS-----EEEESSS-TTSPEEEE--TT-SHHHHHHHHHHHHHHHHHHTSGGGTTTEEEE-SS-TT--SHHHHHHHHHHH----S----S-TT-SSGGG-SS--SS-SHHHHHHHHHHHHHHHHHHHHTT-SS-S-----THHHHHHHHHHHHHTTTS-S---S---S----EEEE-

Organism: NCBI:txid1524263

Foldseek 3Di:
DFADLDPPDPGGQWDKDKAQADDFAPPDDDDDRQWIFTWTFTQADPQAWAWAQPDPDLPDDIDTARRPPVDVVQLSSRLSSVVVVVVVCPDPVCVQWFDDWDQLDPVQDDSVSSSVSQVVIWFAPLADACHDCPDLARPNDVGRDRDHCPVVSVVSNVVVVVVVVVCVVVVHPPPPPPPPPCVVSVVVVCVLSVVLVPDDDDRDDHGHTGIDTMTGTD